Protein AF-A0A963M157-F1 (afdb_monomer)

Secondary structure (DSSP, 8-state):
---PPPTTSS-----PPP--SGGG-------GGGG--SHHHHHHHHTS-HHHHHHHHHHHHHHHHT---HHHHHHHHHHHTTT-HHHHHHHHHHTT-SSPPPPPPPS-SSPPPPS-S--GGGSGGGS-----TT-EEEEE--TTEEHHHHHHHHHHHHHTT-EEEEEESSSEEEEEETSSSSEEEE-EETTTS-GGG-SEEEPP-SHHHHHHHHT-HHHHHHHHHHHHTT-EEE-SSSS-HHHHHTT--SEETTTEE-TTEE-S--SSHHHHHHHHHHHHT---THHHHHHHT--GGGG--

Mean predicted aligned error: 7.18 Å

Solvent-accessible surface area (backbone atoms only — not comparable to full-atom values): 17056 Å² total; per-residue (Å²): 131,86,81,75,78,54,91,89,72,59,94,72,79,83,87,71,86,81,72,59,71,84,84,60,60,94,68,98,76,77,64,71,86,69,49,67,81,33,68,65,55,26,24,47,57,62,20,34,51,60,68,55,45,46,53,52,36,52,49,50,27,56,58,48,67,71,51,84,55,63,71,56,47,47,50,50,42,8,46,33,39,63,43,35,58,62,58,22,46,53,31,32,56,69,65,68,49,93,63,82,61,70,64,53,88,63,85,48,92,73,67,82,82,72,94,62,64,60,45,57,85,70,21,71,75,69,65,52,66,86,58,44,54,73,38,32,32,38,34,43,49,43,46,50,15,48,34,41,58,51,51,52,52,38,48,54,38,40,76,57,43,21,48,56,38,38,30,18,92,56,70,54,71,32,45,20,43,79,43,88,91,31,53,44,76,36,72,35,24,50,85,81,54,46,48,90,77,38,42,29,40,34,58,60,48,38,69,56,15,47,54,57,48,60,73,36,66,68,53,38,50,32,54,42,49,33,53,74,69,19,24,25,36,39,33,55,44,74,74,49,71,61,38,58,76,42,74,51,65,54,50,38,65,98,67,49,71,35,82,30,39,45,54,47,41,69,91,48,69,70,44,51,53,49,50,49,52,38,42,14,50,60,52,35,66,70,51,56,40,40,74,71,70,49,72,66,67,75,69,68,118

Nearest PDB structures (foldseek):
  1sy7-assembly1_A  TM=7.756E-01  e=4.563E-17  Neurospora crassa
  4mtc-assembly1_A  TM=8.548E-01  e=5.182E-06  Homo sapiens
  2r1v-assembly1_A  TM=8.549E-01  e=9.835E-06  Homo sapiens
  3cz9-assembly1_A-2  TM=8.063E-01  e=6.542E-06  Homo sapiens
  3b38-assembly1_A-2  TM=8.458E-01  e=1.761E-05  Homo sapiens

Radius of gyration: 27.52 Å; Cα contacts (8 Å, |Δi|>4): 451; chains: 1; bounding box: 56×76×73 Å

Structure (mmCIF, N/CA/C/O backbone):
data_AF-A0A963M157-F1
#
_entry.id   AF-A0A963M157-F1
#
loop_
_atom_site.group_PDB
_atom_site.id
_atom_site.type_symbol
_atom_site.label_atom_id
_atom_site.label_alt_id
_atom_site.label_comp_id
_atom_site.label_asym_id
_atom_site.label_entity_id
_atom_site.label_seq_id
_atom_site.pdbx_PDB_ins_code
_atom_site.Cartn_x
_atom_site.Cartn_y
_atom_site.Cartn_z
_atom_site.occupancy
_atom_site.B_iso_or_equiv
_atom_site.auth_seq_id
_atom_site.auth_comp_id
_atom_site.auth_asym_id
_atom_site.auth_atom_id
_atom_site.pdbx_PDB_model_num
ATOM 1 N N . CYS A 1 1 ? -11.727 54.569 -28.478 1.00 48.28 1 CYS A N 1
ATOM 2 C CA . CYS A 1 1 ? -10.772 53.770 -29.274 1.00 48.28 1 CYS A CA 1
ATOM 3 C C . CYS A 1 1 ? -10.000 52.858 -28.332 1.00 48.28 1 CYS A C 1
ATOM 5 O O . CYS A 1 1 ? -9.467 53.394 -27.366 1.00 48.28 1 CYS A O 1
ATOM 7 N N . PRO A 1 2 ? -9.956 51.531 -28.530 1.00 54.97 2 PRO A N 1
ATOM 8 C CA . PRO A 1 2 ? -9.076 50.688 -27.728 1.00 54.97 2 PRO A CA 1
ATOM 9 C C . PRO A 1 2 ? -7.613 51.023 -28.058 1.00 54.97 2 PRO A C 1
ATOM 11 O O . PRO A 1 2 ? -7.260 51.214 -29.221 1.00 54.97 2 PRO A O 1
ATOM 14 N N . PHE A 1 3 ? -6.786 51.149 -27.023 1.00 59.00 3 PHE A N 1
ATOM 15 C CA . PHE A 1 3 ? -5.358 51.445 -27.127 1.00 59.00 3 PHE A CA 1
ATOM 16 C C . PHE A 1 3 ? -4.649 50.198 -27.683 1.00 59.00 3 PHE A C 1
ATOM 18 O O . PHE A 1 3 ? -4.585 49.173 -27.005 1.00 59.00 3 PHE A O 1
ATOM 25 N N . GLN A 1 4 ? -4.160 50.242 -28.926 1.00 62.62 4 GLN A N 1
ATOM 26 C CA . GLN A 1 4 ? -3.279 49.192 -29.444 1.00 62.62 4 GLN A CA 1
ATOM 27 C C . GLN A 1 4 ? -1.973 49.242 -28.647 1.00 62.62 4 GLN A C 1
ATOM 29 O O . GLN A 1 4 ? -1.288 50.266 -28.647 1.00 62.62 4 GLN A O 1
ATOM 34 N N . ALA A 1 5 ? -1.635 48.155 -27.951 1.00 63.66 5 ALA A N 1
ATOM 35 C CA . ALA A 1 5 ? -0.323 48.003 -27.335 1.00 63.66 5 ALA A CA 1
ATOM 36 C C . ALA A 1 5 ? 0.743 48.202 -28.427 1.00 63.66 5 ALA A C 1
ATOM 38 O O . ALA A 1 5 ? 0.727 47.511 -29.447 1.00 63.66 5 ALA A O 1
ATOM 39 N N . GLY A 1 6 ? 1.610 49.204 -28.257 1.00 59.72 6 GLY A N 1
ATOM 40 C CA . GLY A 1 6 ? 2.627 49.559 -29.246 1.00 59.72 6 GLY A CA 1
ATOM 41 C C . GLY A 1 6 ? 3.557 48.383 -29.555 1.00 59.72 6 GLY A C 1
ATOM 42 O O . GLY A 1 6 ? 3.738 47.490 -28.728 1.00 59.72 6 GLY A O 1
ATOM 43 N N . ALA A 1 7 ? 4.188 48.403 -30.732 1.00 59.84 7 ALA A N 1
ATOM 44 C CA . ALA A 1 7 ? 5.018 47.322 -31.283 1.00 59.84 7 ALA A CA 1
ATOM 45 C C . ALA A 1 7 ? 6.145 46.787 -30.360 1.00 59.84 7 ALA A C 1
ATOM 47 O O . ALA A 1 7 ? 6.698 45.729 -30.637 1.00 59.84 7 ALA A O 1
ATOM 48 N N . GLY A 1 8 ? 6.469 47.478 -29.259 1.00 60.25 8 GLY A N 1
ATOM 49 C CA . GLY A 1 8 ? 7.411 47.029 -28.226 1.00 60.25 8 GLY A CA 1
ATOM 50 C C . GLY A 1 8 ? 6.821 46.165 -27.098 1.00 60.25 8 GLY A C 1
ATOM 51 O O . GLY A 1 8 ? 7.581 45.724 -26.244 1.00 60.25 8 GLY A O 1
ATOM 52 N N . GLN A 1 9 ? 5.501 45.932 -27.059 1.00 65.62 9 GLN A N 1
ATOM 53 C CA . GLN A 1 9 ? 4.823 45.121 -26.026 1.00 65.62 9 GLN A CA 1
ATOM 54 C C . GLN A 1 9 ? 4.126 43.861 -26.573 1.00 65.62 9 GLN A C 1
ATOM 56 O O . GLN A 1 9 ? 3.397 43.185 -25.849 1.00 65.62 9 GLN A O 1
ATOM 61 N N . GLY A 1 10 ? 4.339 43.532 -27.849 1.00 77.19 10 GLY A N 1
ATOM 62 C CA . GLY A 1 10 ? 3.853 42.286 -28.445 1.00 77.19 10 GLY A CA 1
ATOM 63 C C . GLY A 1 10 ? 4.721 41.082 -28.070 1.00 77.19 10 GLY A C 1
ATOM 64 O O . GLY A 1 10 ? 5.903 41.226 -27.761 1.00 77.19 10 GLY A O 1
ATOM 65 N N . PHE A 1 11 ? 4.150 39.875 -28.132 1.00 83.56 11 PHE A N 1
ATOM 66 C CA . PHE A 1 11 ? 4.929 38.638 -28.038 1.00 83.56 11 PHE A CA 1
ATOM 67 C C . PHE A 1 11 ? 6.031 38.631 -29.107 1.00 83.56 11 PHE A C 1
ATOM 69 O O . PHE A 1 11 ? 5.745 38.751 -30.299 1.00 83.56 11 PHE A O 1
ATOM 76 N N . ALA A 1 12 ? 7.280 38.448 -28.683 1.00 81.31 12 ALA A N 1
ATOM 77 C CA . ALA A 1 12 ? 8.420 38.276 -29.571 1.00 81.31 12 ALA A CA 1
ATOM 78 C C . ALA A 1 12 ? 9.038 36.896 -29.340 1.00 81.31 12 ALA A C 1
ATOM 80 O O . ALA A 1 12 ? 9.324 36.505 -28.209 1.00 81.31 12 ALA A O 1
ATOM 81 N N . THR A 1 13 ? 9.257 36.152 -30.424 1.00 84.19 13 THR A N 1
ATOM 82 C CA . THR A 1 13 ? 9.990 34.885 -30.345 1.00 84.19 13 THR A CA 1
ATOM 83 C C . THR A 1 13 ? 11.463 35.175 -30.084 1.00 84.19 13 THR A C 1
ATOM 85 O O . THR A 1 13 ? 12.038 36.080 -30.690 1.00 84.19 13 THR A O 1
ATOM 88 N N . VAL A 1 14 ? 12.092 34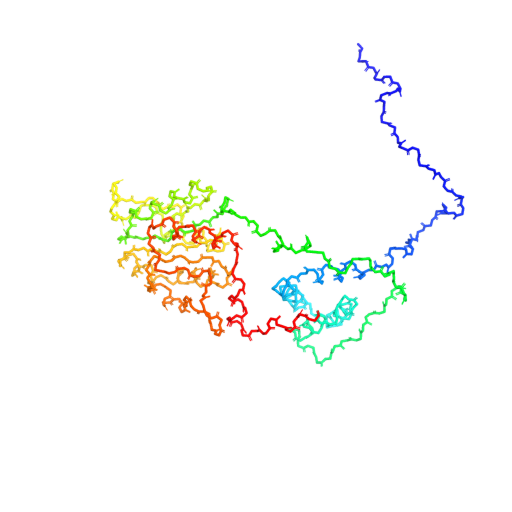.387 -29.212 1.00 85.56 14 VAL A N 1
ATOM 89 C CA . VAL A 1 14 ? 13.543 34.451 -29.014 1.00 85.56 14 VAL A CA 1
ATOM 90 C C . VAL A 1 14 ? 14.232 34.132 -30.341 1.00 85.56 14 VAL A C 1
ATOM 92 O O . VAL A 1 14 ? 14.028 33.060 -30.911 1.00 85.56 14 VAL A O 1
ATOM 95 N N . ALA A 1 15 ? 15.053 35.061 -30.835 1.00 82.06 15 ALA A N 1
ATOM 96 C CA . ALA A 1 15 ? 15.814 34.872 -32.062 1.00 82.06 15 ALA A CA 1
ATOM 97 C C . ALA A 1 15 ? 16.861 33.759 -31.868 1.00 82.06 15 ALA A C 1
ATOM 99 O O . ALA A 1 15 ? 17.950 33.983 -31.339 1.00 82.06 15 ALA A O 1
ATOM 100 N N . ALA A 1 16 ? 16.525 32.537 -32.281 1.00 78.88 16 ALA A N 1
ATOM 101 C CA . ALA A 1 16 ? 17.456 31.418 -32.291 1.00 78.88 16 ALA A CA 1
ATOM 102 C C . ALA A 1 16 ? 18.440 31.560 -33.462 1.00 78.88 16 ALA A C 1
ATOM 104 O O . ALA A 1 16 ? 18.044 31.861 -34.589 1.00 78.88 16 ALA A O 1
ATOM 105 N N . ARG A 1 17 ? 19.734 31.315 -33.214 1.00 73.50 17 ARG A N 1
ATOM 106 C CA . ARG A 1 17 ? 20.738 31.268 -34.288 1.00 73.50 17 ARG A CA 1
ATOM 107 C C . ARG A 1 17 ? 20.390 30.142 -35.262 1.00 73.50 17 ARG A C 1
ATOM 109 O O . ARG A 1 17 ? 20.415 28.969 -34.892 1.00 73.50 17 ARG A O 1
ATOM 116 N N . LEU A 1 18 ? 20.106 30.505 -36.509 1.00 64.19 18 LEU A N 1
ATOM 117 C CA . LEU A 1 18 ? 19.939 29.556 -37.602 1.00 64.19 18 LEU A CA 1
ATOM 118 C C . LEU A 1 18 ? 21.314 28.980 -37.963 1.00 64.19 18 LEU A C 1
ATOM 120 O O . LEU A 1 18 ? 22.213 29.717 -38.362 1.00 64.19 18 LEU A O 1
ATOM 124 N N . LYS A 1 19 ? 21.487 27.666 -37.787 1.00 63.88 19 LYS A N 1
ATOM 125 C CA . LYS A 1 19 ? 22.681 26.936 -38.246 1.00 63.88 19 LYS A CA 1
ATOM 126 C C . LYS A 1 19 ? 22.705 26.772 -39.783 1.00 63.88 19 LYS A C 1
ATOM 128 O O . LYS A 1 19 ? 21.790 27.241 -40.453 1.00 63.88 19 LYS A O 1
ATOM 133 N N . SER A 1 20 ? 23.747 26.174 -40.365 1.00 65.19 20 SER A N 1
ATOM 134 C CA . SER A 1 20 ? 23.909 26.075 -41.830 1.00 65.19 20 SER A CA 1
ATOM 135 C C . SER A 1 20 ? 22.737 25.347 -42.521 1.00 65.19 20 SER A C 1
ATOM 137 O O . SER A 1 20 ? 22.029 24.553 -41.904 1.00 65.19 20 SER A O 1
ATOM 139 N N . ARG A 1 21 ? 22.514 25.606 -43.822 1.00 55.97 21 ARG A N 1
ATOM 140 C CA . ARG A 1 21 ? 21.414 24.991 -44.603 1.00 55.97 21 ARG A CA 1
ATOM 141 C C . ARG A 1 21 ? 21.484 23.459 -44.656 1.00 55.97 21 ARG A C 1
ATOM 143 O O . ARG A 1 21 ? 20.438 22.819 -44.696 1.00 55.97 21 ARG A O 1
ATOM 150 N N . GLU A 1 22 ? 22.684 22.884 -44.630 1.00 58.50 22 GLU A N 1
ATOM 151 C CA . GLU A 1 22 ? 22.905 21.429 -44.593 1.00 58.50 22 GLU A CA 1
ATOM 152 C C . GLU A 1 22 ? 22.437 20.814 -43.264 1.00 58.50 22 GLU A C 1
ATOM 154 O O . GLU A 1 22 ? 21.825 19.749 -43.263 1.00 58.50 22 GLU A O 1
ATOM 159 N N . GLU A 1 23 ? 22.597 21.530 -42.145 1.00 60.28 23 GLU A N 1
ATOM 160 C CA . GLU A 1 23 ? 22.061 21.142 -40.830 1.00 60.28 23 GLU A CA 1
ATOM 161 C C . GLU A 1 23 ? 20.536 21.362 -40.699 1.00 60.28 23 GLU A C 1
ATOM 163 O O . GLU A 1 23 ? 19.939 20.995 -39.687 1.00 60.28 23 GLU A O 1
ATOM 168 N N . GLN A 1 24 ? 19.893 21.958 -41.711 1.00 63.47 24 GLN A N 1
ATOM 169 C CA . GLN A 1 24 ? 18.470 22.329 -41.726 1.00 63.47 24 GLN A CA 1
ATOM 170 C C . GLN A 1 24 ? 17.686 21.704 -42.890 1.00 63.47 24 GLN A C 1
ATOM 172 O O . GLN A 1 24 ? 16.597 22.178 -43.233 1.00 63.47 24 GLN A O 1
ATOM 177 N N . ALA A 1 25 ? 18.214 20.654 -43.526 1.00 75.12 25 ALA A N 1
ATOM 178 C CA . ALA A 1 25 ? 17.496 19.957 -44.587 1.00 75.12 25 ALA A CA 1
ATOM 179 C C . ALA A 1 25 ? 16.106 19.504 -44.094 1.00 75.12 25 ALA A C 1
ATOM 181 O O . ALA A 1 25 ? 15.964 18.946 -43.004 1.00 75.12 25 ALA A O 1
ATOM 182 N N . LYS A 1 26 ? 15.059 19.737 -44.899 1.00 82.94 26 LYS A N 1
ATOM 183 C CA . LYS A 1 26 ? 13.695 19.271 -44.601 1.00 82.94 26 LYS A CA 1
ATOM 184 C C . LYS A 1 26 ? 13.644 17.750 -44.732 1.00 82.94 26 LYS A C 1
ATOM 186 O O . LYS A 1 26 ? 13.360 17.222 -45.803 1.00 82.94 26 LYS A O 1
ATOM 191 N N . VAL A 1 27 ? 13.927 17.056 -43.637 1.00 84.88 27 VAL A N 1
ATOM 192 C CA . VAL A 1 27 ? 13.963 15.593 -43.569 1.00 84.88 27 VAL A CA 1
ATOM 193 C C . VAL A 1 27 ? 12.876 15.058 -42.644 1.00 84.88 27 VAL A C 1
ATOM 195 O O . VAL A 1 27 ? 12.514 15.683 -41.649 1.00 84.88 27 VAL A O 1
ATOM 198 N N . ARG A 1 28 ? 12.377 13.857 -42.948 1.00 86.69 28 ARG A N 1
ATOM 199 C CA . ARG A 1 28 ? 11.619 13.034 -41.995 1.00 86.69 28 ARG A CA 1
ATOM 200 C C . ARG A 1 28 ? 12.591 12.053 -41.344 1.00 86.69 28 ARG A C 1
ATOM 202 O O . ARG A 1 28 ? 12.662 10.896 -41.740 1.00 86.69 28 ARG A O 1
ATOM 209 N N . GLY A 1 29 ? 13.385 12.547 -40.399 1.00 84.56 29 GLY A N 1
ATOM 210 C CA . GLY A 1 29 ? 14.408 11.771 -39.699 1.00 84.56 29 GLY A CA 1
ATOM 211 C C . GLY A 1 29 ? 14.367 12.008 -38.194 1.00 84.56 29 GLY A C 1
ATOM 212 O O . GLY A 1 29 ? 13.854 13.027 -37.733 1.00 84.56 29 GLY A O 1
ATOM 213 N N . LYS A 1 30 ? 14.906 11.059 -37.426 1.00 84.94 30 LYS A N 1
ATOM 214 C CA . LYS A 1 30 ? 15.116 11.208 -35.982 1.00 84.94 30 LYS A CA 1
ATOM 215 C C . LYS A 1 30 ? 16.601 11.480 -35.734 1.00 84.94 30 LYS A C 1
ATOM 217 O O . LYS A 1 30 ? 17.419 10.735 -36.272 1.00 84.94 30 LYS A O 1
ATOM 222 N N . PRO A 1 31 ? 16.968 12.508 -34.951 1.00 87.31 31 PRO A N 1
ATOM 223 C CA . PRO A 1 31 ? 18.366 12.728 -34.604 1.00 87.31 31 PRO A CA 1
ATOM 224 C C . PRO A 1 31 ? 18.927 11.528 -33.835 1.00 87.31 31 PRO A C 1
ATOM 226 O O . PRO A 1 31 ? 18.246 10.978 -32.973 1.00 87.31 31 PRO A O 1
ATOM 229 N N . GLU A 1 32 ? 20.181 11.161 -34.094 1.00 87.50 32 GLU A N 1
ATOM 230 C CA . GLU A 1 32 ? 20.834 9.990 -33.485 1.00 87.50 32 GLU A CA 1
ATOM 231 C C . GLU A 1 32 ? 20.811 10.018 -31.950 1.00 87.50 32 GLU A C 1
ATOM 233 O O . GLU A 1 32 ? 20.627 8.990 -31.310 1.00 87.50 32 GLU A O 1
ATOM 238 N N . LYS A 1 33 ? 20.889 11.207 -31.338 1.00 87.06 33 LYS A N 1
ATOM 239 C CA . LYS A 1 33 ? 20.798 11.367 -29.875 1.00 87.06 33 LYS A CA 1
ATOM 240 C C . LYS A 1 33 ? 19.487 10.845 -29.271 1.00 87.06 33 LYS A C 1
ATOM 242 O O . LYS A 1 33 ? 19.445 10.578 -28.079 1.00 87.06 33 LYS A O 1
ATOM 247 N N . PHE A 1 34 ? 18.430 10.695 -30.070 1.00 90.62 34 PHE A N 1
ATOM 248 C CA . PHE A 1 34 ? 17.150 10.122 -29.640 1.00 90.62 34 PHE A CA 1
ATOM 249 C C . PHE A 1 34 ? 17.118 8.590 -29.741 1.00 90.62 34 PHE A C 1
ATOM 251 O O . PHE A 1 34 ? 16.112 7.994 -29.371 1.00 90.62 34 PHE A O 1
ATOM 258 N N . ALA A 1 35 ? 18.171 7.950 -30.260 1.00 93.44 35 ALA A N 1
ATOM 259 C CA . ALA A 1 35 ? 18.267 6.497 -30.405 1.00 93.44 35 ALA A CA 1
ATOM 260 C C . ALA A 1 35 ? 18.707 5.775 -29.116 1.00 93.44 35 ALA A C 1
ATOM 262 O O . ALA A 1 35 ? 18.782 4.545 -29.093 1.00 93.44 35 ALA A O 1
ATOM 263 N N . ASP A 1 36 ? 18.991 6.516 -28.039 1.00 93.69 36 ASP A N 1
ATOM 264 C CA . ASP A 1 36 ? 19.106 5.938 -26.703 1.00 93.69 36 ASP A CA 1
ATOM 265 C C . ASP A 1 36 ? 17.708 5.737 -26.109 1.00 93.69 36 ASP A C 1
ATOM 267 O O . ASP A 1 36 ? 16.968 6.689 -25.858 1.00 93.69 36 ASP A O 1
ATOM 271 N N . HIS A 1 37 ? 17.343 4.473 -25.916 1.00 94.81 37 HIS A N 1
ATOM 272 C CA . HIS A 1 37 ? 16.023 4.063 -25.443 1.00 94.81 37 HIS A CA 1
ATOM 273 C C . HIS A 1 37 ? 16.057 3.398 -24.064 1.00 94.81 37 HIS A C 1
ATOM 275 O O . HIS A 1 37 ? 14.999 3.104 -23.513 1.00 94.81 37 HIS A O 1
ATOM 281 N N . TYR A 1 38 ? 17.246 3.141 -23.508 1.00 95.88 38 TYR A N 1
ATOM 282 C CA . TYR A 1 38 ? 17.392 2.256 -22.350 1.00 95.88 38 TYR A CA 1
ATOM 283 C C . TYR A 1 38 ? 18.081 2.918 -21.164 1.00 95.88 38 TYR A C 1
ATOM 285 O O . TYR A 1 38 ? 17.745 2.585 -20.033 1.00 95.88 38 TYR A O 1
ATOM 293 N N . THR A 1 39 ? 18.965 3.899 -21.374 1.00 95.19 39 THR A N 1
ATOM 294 C CA . THR A 1 39 ? 19.748 4.487 -20.274 1.00 95.19 39 THR A CA 1
ATOM 295 C C . THR A 1 39 ? 18.869 5.088 -19.172 1.00 95.19 39 THR A C 1
ATOM 297 O O . THR A 1 39 ? 19.123 4.871 -17.989 1.00 95.19 39 THR A O 1
ATOM 300 N N . GLN A 1 40 ? 17.794 5.797 -19.533 1.00 95.94 40 GLN A N 1
ATOM 301 C CA . GLN A 1 40 ? 16.863 6.356 -18.543 1.00 95.94 40 GLN A CA 1
ATOM 302 C C . GLN A 1 40 ? 15.988 5.289 -17.877 1.00 95.94 40 GLN A C 1
ATOM 304 O O . GLN A 1 40 ? 15.686 5.410 -16.693 1.00 95.94 40 GLN A O 1
ATOM 309 N N . ALA A 1 41 ? 15.611 4.235 -18.607 1.00 97.38 41 ALA A N 1
ATOM 310 C CA . ALA A 1 41 ? 14.862 3.117 -18.040 1.00 97.38 41 ALA A CA 1
ATOM 311 C C . ALA A 1 41 ? 15.710 2.358 -17.006 1.00 97.38 41 ALA A C 1
ATOM 313 O O . ALA A 1 41 ? 15.216 2.044 -15.925 1.00 97.38 41 ALA A O 1
ATOM 314 N N . THR A 1 42 ? 16.997 2.138 -17.302 1.00 97.06 42 THR A N 1
ATOM 315 C CA . THR A 1 42 ? 17.956 1.562 -16.353 1.00 97.06 42 THR A CA 1
ATOM 316 C C . THR A 1 42 ? 18.111 2.469 -15.142 1.00 97.06 42 THR A C 1
ATOM 318 O O . THR A 1 42 ? 17.933 2.001 -14.027 1.00 97.06 42 THR A O 1
ATOM 321 N N . LEU A 1 43 ? 18.351 3.774 -15.333 1.00 97.62 43 LEU A N 1
ATOM 322 C CA . LEU A 1 43 ? 18.439 4.727 -14.221 1.00 97.62 43 LEU A CA 1
ATOM 323 C C . LEU A 1 43 ? 17.189 4.678 -13.330 1.00 97.62 43 LEU A C 1
ATOM 325 O O . LEU A 1 43 ? 17.314 4.657 -12.106 1.00 97.62 43 LEU A O 1
ATOM 329 N N . PHE A 1 44 ? 15.993 4.654 -13.923 1.00 98.00 44 PHE A N 1
ATOM 330 C CA . PHE A 1 44 ? 14.743 4.581 -13.176 1.00 98.00 44 PHE A CA 1
ATOM 331 C C . PHE A 1 44 ? 14.661 3.297 -12.348 1.00 98.00 44 PHE A C 1
ATOM 333 O O . PHE A 1 44 ? 14.520 3.396 -11.132 1.00 98.00 44 PHE A O 1
ATOM 340 N N . PHE A 1 45 ? 14.808 2.124 -12.975 1.00 97.56 45 PHE A N 1
ATOM 341 C CA . PHE A 1 45 ? 14.731 0.830 -12.289 1.00 97.56 45 PHE A CA 1
ATOM 342 C C . PHE A 1 45 ? 15.800 0.694 -11.197 1.00 97.56 45 PHE A C 1
ATOM 344 O O . PHE A 1 45 ? 15.501 0.307 -10.068 1.00 97.56 45 PHE A O 1
ATOM 351 N N . GLU A 1 46 ? 17.034 1.111 -11.489 1.00 95.75 46 GLU A N 1
ATOM 352 C CA . GLU A 1 46 ? 18.141 1.033 -10.540 1.00 95.75 46 GLU A CA 1
ATOM 353 C C . GLU A 1 46 ? 17.970 1.954 -9.327 1.00 95.75 46 GLU A C 1
ATOM 355 O O . GLU A 1 46 ? 18.543 1.701 -8.264 1.00 95.75 46 GLU A O 1
ATOM 360 N N . SER A 1 47 ? 17.147 2.992 -9.458 1.00 97.12 47 SER A N 1
ATOM 361 C CA . SER A 1 47 ? 16.830 3.930 -8.380 1.00 97.12 47 SER A CA 1
ATOM 362 C C . SER A 1 47 ? 15.710 3.460 -7.452 1.00 97.12 47 SER A C 1
ATOM 364 O O . SER A 1 47 ? 15.509 4.076 -6.407 1.00 97.12 47 SER A O 1
ATOM 366 N N . GLN A 1 48 ? 14.985 2.403 -7.819 1.00 96.25 48 GLN A N 1
ATOM 367 C CA . GLN A 1 48 ? 13.876 1.876 -7.029 1.00 96.25 48 GLN A CA 1
ATOM 368 C C . GLN A 1 48 ? 14.376 1.032 -5.853 1.00 96.25 48 GLN A C 1
ATOM 370 O O . GLN A 1 48 ? 15.389 0.330 -5.959 1.00 96.25 48 GLN A O 1
ATOM 375 N N . THR A 1 49 ? 13.642 1.068 -4.742 1.00 92.88 49 THR A N 1
ATOM 376 C CA . THR A 1 49 ? 13.843 0.148 -3.612 1.00 92.88 49 THR A CA 1
ATOM 377 C C . THR A 1 49 ? 13.486 -1.288 -3.990 1.00 92.88 49 THR A C 1
ATOM 379 O O . THR A 1 49 ? 12.825 -1.525 -4.997 1.00 92.88 49 THR A O 1
ATOM 382 N N . ALA A 1 50 ? 13.892 -2.266 -3.177 1.00 91.00 50 ALA A N 1
ATOM 383 C CA . ALA A 1 50 ? 13.597 -3.678 -3.439 1.00 91.00 50 ALA A CA 1
ATOM 384 C C . ALA A 1 50 ? 12.088 -3.948 -3.621 1.00 91.00 50 ALA A C 1
ATOM 386 O O . ALA A 1 50 ? 11.700 -4.657 -4.545 1.00 91.00 50 ALA A O 1
ATOM 387 N N . VAL A 1 51 ? 11.247 -3.317 -2.795 1.00 90.44 51 VAL A N 1
ATOM 388 C CA . VAL A 1 51 ? 9.779 -3.417 -2.876 1.00 90.44 51 VAL A CA 1
ATOM 389 C C . VAL A 1 51 ?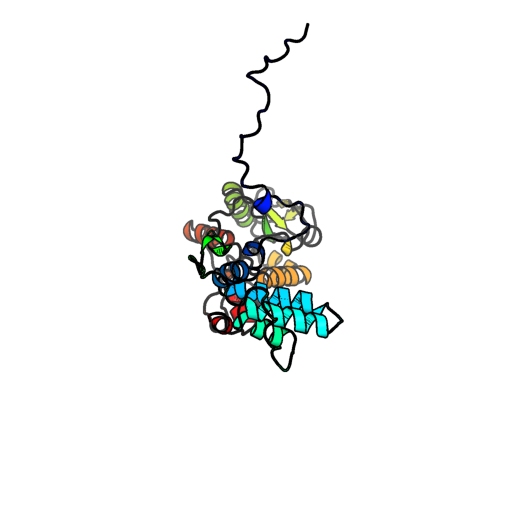 9.253 -2.809 -4.177 1.00 90.44 51 VAL A C 1
ATOM 391 O O . VAL A 1 51 ? 8.499 -3.449 -4.897 1.00 90.44 51 VAL A O 1
ATOM 394 N N . GLU A 1 52 ? 9.703 -1.606 -4.540 1.00 93.81 52 GLU A N 1
ATOM 395 C CA . GLU A 1 52 ? 9.268 -0.948 -5.781 1.00 93.81 52 GLU A CA 1
ATOM 396 C C . GLU A 1 52 ? 9.730 -1.717 -7.030 1.00 93.81 52 GLU A C 1
ATOM 398 O O . GLU A 1 52 ? 8.966 -1.872 -7.982 1.00 93.81 52 GLU A O 1
ATOM 403 N N . ARG A 1 53 ? 10.960 -2.256 -7.030 1.00 95.19 53 ARG A N 1
ATOM 404 C CA . ARG A 1 53 ? 11.449 -3.149 -8.097 1.00 95.19 53 ARG A CA 1
ATOM 405 C C . ARG A 1 53 ? 10.561 -4.379 -8.217 1.00 95.19 53 ARG A C 1
ATOM 407 O O . ARG A 1 53 ? 10.249 -4.793 -9.332 1.00 95.19 53 ARG A O 1
ATOM 414 N N . ARG A 1 54 ? 10.146 -4.948 -7.083 1.00 91.94 54 ARG A N 1
ATOM 415 C CA . ARG A 1 54 ? 9.260 -6.104 -7.064 1.00 91.94 54 ARG A CA 1
ATOM 416 C C . ARG A 1 54 ? 7.887 -5.772 -7.647 1.00 91.94 54 ARG A C 1
ATOM 418 O O . ARG A 1 54 ? 7.448 -6.473 -8.551 1.00 91.94 54 ARG A O 1
ATOM 425 N N . HIS A 1 55 ? 7.276 -4.660 -7.244 1.00 94.44 55 HIS A N 1
ATOM 426 C CA . HIS A 1 55 ? 6.004 -4.207 -7.820 1.00 94.44 55 HIS A CA 1
ATOM 427 C C . HIS A 1 55 ? 6.098 -3.953 -9.328 1.00 94.44 55 HIS A C 1
ATOM 429 O O . HIS A 1 55 ? 5.157 -4.254 -10.057 1.00 94.44 55 HIS A O 1
ATOM 435 N N . ILE A 1 56 ? 7.236 -3.454 -9.825 1.00 97.69 56 ILE A N 1
ATOM 436 C CA . ILE A 1 56 ? 7.483 -3.323 -11.270 1.00 97.69 56 ILE A CA 1
ATOM 437 C C . ILE A 1 56 ? 7.497 -4.697 -11.953 1.00 97.69 56 ILE A C 1
ATOM 439 O O . ILE A 1 56 ? 6.874 -4.854 -13.003 1.00 97.69 56 ILE A O 1
ATOM 443 N N . VAL A 1 57 ? 8.179 -5.691 -11.373 1.00 97.00 57 VAL A N 1
ATOM 444 C CA . VAL A 1 57 ? 8.180 -7.074 -11.885 1.00 97.00 57 VAL A CA 1
ATOM 445 C C . VAL A 1 57 ? 6.760 -7.638 -11.905 1.00 97.00 57 VAL A C 1
ATOM 447 O O . VAL A 1 57 ? 6.316 -8.104 -12.953 1.00 97.00 57 VAL A O 1
ATOM 450 N N . ASP A 1 58 ? 6.030 -7.546 -10.792 1.00 95.62 58 ASP A N 1
ATOM 451 C CA . ASP A 1 58 ? 4.662 -8.062 -10.681 1.00 95.62 58 ASP A CA 1
ATOM 452 C C . ASP A 1 58 ? 3.727 -7.388 -11.690 1.00 95.62 58 ASP A C 1
ATOM 454 O O . ASP A 1 58 ? 2.916 -8.062 -12.324 1.00 95.62 58 ASP A O 1
ATOM 458 N N . ALA A 1 59 ? 3.884 -6.080 -11.916 1.00 98.06 59 ALA A N 1
ATOM 459 C CA . ALA A 1 59 ? 3.136 -5.354 -12.934 1.00 98.06 59 ALA A CA 1
ATOM 460 C C . ALA A 1 59 ? 3.445 -5.868 -14.349 1.00 98.06 59 ALA A C 1
ATOM 462 O O . ALA A 1 59 ? 2.520 -6.117 -15.123 1.00 98.06 59 ALA A O 1
ATOM 463 N N . PHE A 1 60 ? 4.720 -6.087 -14.695 1.00 98.56 60 PHE A N 1
ATOM 464 C CA . PHE A 1 60 ? 5.077 -6.689 -15.984 1.00 98.56 60 PHE A CA 1
ATOM 465 C C . PHE A 1 60 ? 4.501 -8.100 -16.133 1.00 98.56 60 PHE A C 1
ATOM 467 O O . PHE A 1 60 ? 3.943 -8.408 -17.185 1.00 98.56 60 PHE A O 1
ATOM 474 N N . CYS A 1 61 ? 4.590 -8.939 -15.100 1.00 97.88 61 CYS A N 1
ATOM 475 C CA . CYS A 1 61 ? 4.018 -10.285 -15.099 1.00 97.88 61 CYS A CA 1
ATOM 476 C C . CYS A 1 61 ? 2.495 -10.255 -15.265 1.00 97.88 61 CYS A C 1
ATOM 478 O O . CYS A 1 61 ? 1.951 -10.992 -16.085 1.00 97.88 61 CYS A O 1
ATOM 480 N N . PHE A 1 62 ? 1.807 -9.373 -14.540 1.00 98.12 62 PHE A N 1
ATOM 481 C CA . PHE A 1 62 ? 0.359 -9.213 -14.615 1.00 98.12 62 PHE A CA 1
ATOM 482 C C . PHE A 1 62 ? -0.092 -8.731 -15.997 1.00 98.12 62 PHE A C 1
ATOM 484 O O . PHE A 1 62 ? -1.001 -9.316 -16.586 1.00 98.12 62 PHE A O 1
ATOM 491 N N . GLU A 1 63 ? 0.548 -7.697 -16.550 1.00 98.69 63 GLU A N 1
ATOM 492 C CA . GLU A 1 63 ? 0.168 -7.154 -17.857 1.00 98.69 63 GLU A CA 1
ATOM 493 C C . GLU A 1 63 ? 0.529 -8.103 -19.005 1.00 98.69 63 GLU A C 1
ATOM 495 O O . GLU A 1 63 ? -0.305 -8.376 -19.870 1.00 98.69 63 GLU A O 1
ATOM 500 N N . LEU A 1 64 ? 1.734 -8.684 -19.002 1.00 98.19 64 LEU A N 1
ATOM 501 C CA . LEU A 1 64 ? 2.133 -9.663 -20.016 1.00 98.19 64 LEU A CA 1
ATOM 502 C C . LEU A 1 64 ? 1.387 -10.992 -19.867 1.00 98.19 64 LEU A C 1
ATOM 504 O O . LEU A 1 64 ? 1.172 -11.674 -20.867 1.00 98.19 64 LEU A O 1
ATOM 508 N N . GLY A 1 65 ? 0.931 -11.345 -18.665 1.00 97.50 65 GLY A N 1
ATOM 509 C CA . GLY A 1 65 ? 0.081 -12.509 -18.417 1.00 97.50 65 GLY A CA 1
ATOM 510 C C . GLY A 1 65 ? -1.258 -12.444 -19.159 1.00 97.50 65 GLY A C 1
ATOM 511 O O . GLY A 1 65 ? -1.794 -13.482 -19.543 1.00 97.50 65 GLY A O 1
ATOM 512 N N . LYS A 1 66 ? -1.757 -11.236 -19.452 1.00 97.94 66 LYS A N 1
ATOM 513 C CA . LYS A 1 66 ? -2.971 -11.013 -20.260 1.00 97.94 66 LYS A CA 1
ATOM 514 C C . LYS A 1 66 ? -2.714 -11.082 -21.768 1.00 97.94 66 LYS A C 1
ATOM 516 O O . LYS A 1 66 ? -3.660 -11.153 -22.552 1.00 97.94 66 LYS A O 1
ATOM 521 N N . VAL A 1 67 ? -1.454 -11.035 -22.204 1.00 98.44 67 VAL A N 1
ATOM 522 C CA . VAL A 1 67 ? -1.096 -11.056 -23.627 1.00 98.44 67 VAL A CA 1
ATOM 523 C C . VAL A 1 67 ? -1.134 -12.491 -24.143 1.00 98.44 67 VAL A C 1
ATOM 525 O O . VAL A 1 67 ? -0.327 -13.337 -23.760 1.00 98.44 67 VAL A O 1
ATOM 528 N N . THR A 1 68 ? -2.050 -12.756 -25.072 1.00 97.38 68 THR A N 1
ATOM 529 C CA . THR A 1 68 ? -2.292 -14.105 -25.606 1.00 97.38 68 THR A CA 1
ATOM 530 C C . THR A 1 68 ? -1.236 -14.571 -26.607 1.00 97.38 68 THR A C 1
ATOM 532 O O . THR A 1 68 ? -1.060 -15.773 -26.784 1.00 97.38 68 THR A O 1
ATOM 535 N N . VAL A 1 69 ? -0.512 -13.651 -27.255 1.00 98.19 69 VAL A N 1
ATOM 536 C CA . VAL A 1 69 ? 0.499 -13.969 -28.276 1.00 98.19 69 VAL A CA 1
ATOM 537 C C . VAL A 1 69 ? 1.879 -14.153 -27.621 1.00 98.19 69 VAL A C 1
ATOM 539 O O . VAL A 1 69 ? 2.482 -13.159 -27.204 1.00 98.19 69 VAL A O 1
ATOM 542 N N . PRO A 1 70 ? 2.449 -15.378 -27.573 1.00 96.69 70 PRO A N 1
ATOM 543 C CA . PRO A 1 70 ? 3.696 -15.643 -26.846 1.00 96.69 70 PRO A CA 1
ATOM 544 C C . PRO A 1 70 ? 4.887 -14.818 -27.337 1.00 96.69 70 PRO A C 1
ATOM 546 O O . PRO A 1 70 ? 5.610 -14.244 -26.526 1.00 96.69 70 PRO A O 1
ATOM 549 N N . ALA A 1 71 ? 5.016 -14.655 -28.656 1.00 97.62 71 ALA A N 1
ATOM 550 C CA . ALA A 1 71 ? 6.095 -13.885 -29.268 1.00 97.62 71 ALA A CA 1
ATOM 551 C C . ALA A 1 71 ? 6.121 -12.409 -28.824 1.00 97.62 71 ALA A C 1
ATOM 553 O O . ALA A 1 71 ? 7.177 -11.782 -28.838 1.00 97.62 71 ALA A O 1
ATOM 554 N N . ILE A 1 72 ? 4.980 -11.831 -28.425 1.00 98.19 72 ILE A N 1
ATOM 555 C CA . ILE A 1 72 ? 4.941 -10.461 -27.889 1.00 98.19 72 ILE A CA 1
ATOM 556 C C . ILE A 1 72 ? 5.576 -10.429 -26.496 1.00 98.19 72 ILE A C 1
ATOM 558 O O . ILE A 1 72 ? 6.403 -9.559 -26.224 1.00 98.19 72 ILE A O 1
ATOM 562 N N . ARG A 1 73 ? 5.248 -11.404 -25.641 1.00 98.25 73 ARG A N 1
ATOM 563 C CA . ARG A 1 73 ? 5.823 -11.524 -24.293 1.00 98.25 73 ARG A CA 1
ATOM 564 C C . ARG A 1 73 ? 7.332 -11.734 -24.364 1.00 98.25 73 ARG A C 1
ATOM 566 O O . ARG A 1 73 ? 8.076 -11.012 -23.711 1.00 98.25 73 ARG A O 1
ATOM 573 N N . GLU A 1 74 ? 7.784 -12.644 -25.226 1.00 98.06 74 GLU A N 1
ATOM 574 C CA . GLU A 1 74 ? 9.211 -12.904 -25.457 1.00 98.06 74 GLU A CA 1
ATOM 575 C C . GLU A 1 74 ? 9.955 -11.651 -25.932 1.00 98.06 74 GLU A C 1
ATOM 577 O O . GLU A 1 74 ? 11.029 -11.337 -25.423 1.00 98.06 74 GLU A O 1
ATOM 582 N N . ARG A 1 75 ? 9.377 -10.887 -26.869 1.00 98.38 75 ARG A N 1
ATOM 583 C CA . ARG A 1 75 ? 9.972 -9.628 -27.347 1.00 98.38 75 ARG A CA 1
ATOM 584 C C . ARG A 1 75 ? 10.024 -8.560 -26.260 1.00 98.38 75 ARG A C 1
ATOM 586 O O . ARG A 1 75 ? 11.006 -7.822 -26.200 1.00 98.38 75 ARG A O 1
ATOM 593 N N . MET A 1 76 ? 9.014 -8.477 -25.396 1.00 98.38 76 MET A N 1
ATOM 594 C CA . MET A 1 76 ? 9.040 -7.532 -24.282 1.00 98.38 76 MET A CA 1
ATOM 595 C C . MET A 1 76 ? 10.137 -7.904 -23.281 1.00 98.38 76 MET A C 1
ATOM 597 O O . MET A 1 76 ? 10.976 -7.065 -22.966 1.00 98.38 76 MET A O 1
ATOM 601 N N . VAL A 1 77 ? 10.216 -9.172 -22.866 1.00 98.44 77 VAL A N 1
ATOM 602 C CA . VAL A 1 77 ? 11.286 -9.658 -21.975 1.00 98.44 77 VAL A CA 1
ATOM 603 C C . VAL A 1 77 ? 12.670 -9.467 -22.612 1.00 98.44 77 VAL A C 1
ATOM 605 O O . VAL A 1 77 ? 13.587 -8.971 -21.962 1.00 98.44 77 VAL A O 1
ATOM 608 N N . SER A 1 78 ? 12.812 -9.744 -23.910 1.00 98.50 78 SER A N 1
ATOM 609 C CA . SER A 1 78 ? 14.031 -9.473 -24.688 1.00 98.50 78 SER A CA 1
ATOM 610 C C . SER A 1 78 ? 14.442 -7.995 -24.645 1.00 98.50 78 SER A C 1
ATOM 612 O O . SER A 1 78 ? 15.628 -7.680 -24.526 1.00 98.50 78 SER A O 1
ATOM 614 N N . SER A 1 79 ? 13.479 -7.069 -24.691 1.00 98.25 79 SER A N 1
ATOM 615 C CA . SER A 1 79 ? 13.742 -5.636 -24.533 1.00 98.25 79 SER A CA 1
ATOM 616 C C . SER A 1 79 ? 14.110 -5.261 -23.092 1.00 98.25 79 SER A C 1
ATOM 618 O O . SER A 1 79 ? 14.967 -4.401 -22.900 1.00 98.25 79 SER A O 1
ATOM 620 N N . LEU A 1 80 ? 13.513 -5.897 -22.076 1.00 98.38 80 LEU A N 1
ATOM 621 C CA . LEU A 1 80 ? 13.838 -5.646 -20.664 1.00 98.38 80 LEU A CA 1
ATOM 622 C C . LEU A 1 80 ? 15.286 -6.005 -20.320 1.00 98.38 80 LEU A C 1
ATOM 624 O O . LEU A 1 80 ? 15.887 -5.336 -19.485 1.00 98.38 80 LEU A O 1
ATOM 628 N N . ARG A 1 81 ? 15.895 -6.963 -21.027 1.00 97.69 81 ARG A N 1
ATOM 629 C CA . ARG A 1 81 ? 17.331 -7.264 -20.884 1.00 97.69 81 ARG A CA 1
ATOM 630 C C . ARG A 1 81 ? 18.242 -6.086 -21.202 1.00 97.69 81 ARG A C 1
ATOM 632 O O . ARG A 1 81 ? 19.359 -6.007 -20.705 1.00 97.69 81 ARG A O 1
ATOM 639 N N . ASN A 1 82 ? 17.781 -5.146 -22.029 1.00 96.88 82 ASN A N 1
ATOM 640 C CA . ASN A 1 82 ? 18.532 -3.920 -22.276 1.00 96.88 82 ASN A CA 1
ATOM 641 C C . ASN A 1 82 ? 18.439 -2.914 -21.123 1.00 96.88 82 ASN A C 1
ATOM 643 O O . ASN A 1 82 ? 19.263 -2.003 -21.076 1.00 96.88 82 ASN A O 1
ATOM 647 N N . VAL A 1 83 ? 17.468 -3.087 -20.223 1.00 97.19 83 VAL A N 1
ATOM 648 C CA . VAL A 1 83 ? 17.271 -2.277 -19.018 1.00 97.19 83 VAL A CA 1
ATOM 649 C C . VAL A 1 83 ? 18.033 -2.885 -17.841 1.00 97.19 83 VAL A C 1
ATOM 651 O O . VAL A 1 83 ? 18.877 -2.208 -17.260 1.00 97.19 83 VAL A O 1
ATOM 654 N N . SER A 1 84 ? 17.744 -4.147 -17.512 1.00 97.12 84 SER A N 1
ATOM 655 C CA . SER A 1 84 ? 18.396 -4.927 -16.454 1.00 97.12 84 SER A CA 1
ATOM 656 C C . SER A 1 84 ? 18.142 -6.420 -16.689 1.00 97.12 84 SER A C 1
ATOM 658 O O . SER A 1 84 ? 16.999 -6.836 -16.894 1.00 97.12 84 SER A O 1
ATOM 660 N N . ASP A 1 85 ? 19.197 -7.240 -16.652 1.00 96.69 85 ASP A N 1
ATOM 661 C CA . ASP A 1 85 ? 19.060 -8.698 -16.782 1.00 96.69 85 ASP A CA 1
ATOM 662 C C . ASP A 1 85 ? 18.304 -9.298 -15.581 1.00 96.69 85 ASP A C 1
ATOM 664 O O . ASP A 1 85 ? 17.513 -10.217 -15.773 1.00 96.69 85 ASP A O 1
ATOM 668 N N . ALA A 1 86 ? 18.456 -8.741 -14.372 1.00 95.44 86 ALA A N 1
ATOM 669 C CA . ALA A 1 86 ? 17.720 -9.190 -13.185 1.00 95.44 86 ALA A CA 1
ATOM 670 C C . ALA A 1 86 ? 16.208 -8.942 -13.323 1.00 95.44 86 ALA A C 1
ATOM 672 O O . ALA A 1 86 ? 15.404 -9.832 -13.049 1.00 95.44 86 ALA A O 1
ATOM 673 N N . LEU A 1 87 ? 15.820 -7.760 -13.823 1.00 97.38 87 LEU A N 1
ATOM 674 C CA . LEU A 1 87 ? 14.424 -7.447 -14.146 1.00 97.38 87 LEU A CA 1
ATOM 675 C C . LEU A 1 87 ? 13.866 -8.428 -15.182 1.00 97.38 87 LEU A C 1
ATOM 677 O O . LEU A 1 87 ? 12.787 -8.985 -14.997 1.00 97.38 87 LEU A O 1
ATOM 681 N N . ALA A 1 88 ? 14.596 -8.640 -16.277 1.00 98.06 88 ALA A N 1
ATOM 682 C CA . ALA A 1 88 ? 14.146 -9.520 -17.347 1.00 98.06 88 ALA A CA 1
ATOM 683 C C . ALA A 1 88 ? 14.004 -10.974 -16.881 1.00 98.06 88 ALA A C 1
ATOM 685 O O . ALA A 1 88 ? 13.021 -11.622 -17.235 1.00 98.06 88 ALA A O 1
ATOM 686 N N . GLN A 1 89 ? 14.949 -11.465 -16.074 1.00 97.44 89 GLN A N 1
ATOM 687 C CA . GLN A 1 89 ? 14.908 -12.807 -15.504 1.00 97.44 89 GLN A CA 1
ATOM 688 C C . GLN A 1 89 ? 13.707 -12.981 -14.576 1.00 97.44 89 GLN A C 1
ATOM 690 O O . GLN A 1 89 ? 12.923 -13.902 -14.778 1.00 97.44 89 GLN A O 1
ATOM 695 N N . ALA A 1 90 ? 13.486 -12.052 -13.645 1.00 96.12 90 ALA A N 1
ATOM 696 C CA . ALA A 1 90 ? 12.357 -12.137 -12.725 1.00 96.12 90 ALA A CA 1
ATOM 697 C C . ALA A 1 90 ? 10.996 -12.109 -13.449 1.00 96.12 90 ALA A C 1
ATOM 699 O O . ALA A 1 90 ? 10.082 -12.851 -13.089 1.00 96.12 90 ALA A O 1
ATOM 700 N N . VAL A 1 91 ? 10.867 -11.305 -14.512 1.00 97.88 91 VAL A N 1
ATOM 701 C CA . VAL A 1 91 ? 9.657 -11.297 -15.353 1.00 97.88 91 VAL A CA 1
ATOM 702 C C . VAL A 1 91 ? 9.521 -12.598 -16.152 1.00 97.88 91 VAL A C 1
ATOM 704 O O . VAL A 1 91 ? 8.416 -13.117 -16.292 1.00 97.88 91 VAL A O 1
ATOM 707 N N . ALA A 1 92 ? 10.619 -13.151 -16.674 1.00 97.75 92 ALA A N 1
ATOM 708 C CA . ALA A 1 92 ? 10.603 -14.431 -17.379 1.00 97.75 92 ALA A CA 1
ATOM 709 C C . ALA A 1 92 ? 10.137 -15.573 -16.461 1.00 97.75 92 ALA A C 1
ATOM 711 O O . ALA A 1 92 ? 9.264 -16.350 -16.857 1.00 97.75 92 ALA A O 1
ATOM 712 N N . ASP A 1 93 ? 10.658 -15.622 -15.233 1.00 96.19 93 ASP A N 1
ATOM 713 C CA . ASP A 1 93 ? 10.295 -16.614 -14.219 1.00 96.19 93 ASP A CA 1
ATOM 714 C C . ASP A 1 93 ? 8.820 -16.481 -13.822 1.00 96.19 93 ASP A C 1
ATOM 716 O O . ASP A 1 93 ? 8.083 -17.469 -13.841 1.00 96.19 93 ASP A O 1
ATOM 720 N N . GLY A 1 94 ? 8.347 -15.255 -13.566 1.00 95.25 94 GLY A N 1
ATOM 721 C CA . GLY A 1 94 ? 6.944 -14.990 -13.234 1.00 95.25 94 GLY A CA 1
ATOM 722 C C . GLY A 1 94 ? 5.958 -15.318 -14.364 1.00 95.25 94 GLY A C 1
ATOM 723 O O . GLY A 1 94 ? 4.802 -15.648 -14.103 1.00 95.25 94 GLY A O 1
ATOM 724 N N . LEU A 1 95 ? 6.406 -15.290 -15.623 1.00 96.56 95 LEU A N 1
ATOM 725 C CA . LEU A 1 95 ? 5.623 -15.718 -16.790 1.00 96.56 95 LEU A CA 1
ATOM 726 C C . LEU A 1 95 ? 5.773 -17.215 -17.114 1.00 96.56 95 LEU A C 1
ATOM 728 O O . LEU A 1 95 ? 5.161 -17.692 -18.074 1.00 96.56 95 LEU A O 1
ATOM 732 N N . GLY A 1 96 ? 6.590 -17.955 -16.357 1.00 95.81 96 GLY A N 1
ATOM 733 C CA . GLY A 1 96 ? 6.858 -19.374 -16.590 1.00 95.81 96 GLY A CA 1
ATOM 734 C C . GLY A 1 96 ? 7.643 -19.657 -17.876 1.00 95.81 96 GLY A C 1
ATOM 735 O O . GLY A 1 96 ? 7.476 -20.717 -18.488 1.00 95.81 96 GLY A O 1
ATOM 736 N N . MET A 1 97 ? 8.477 -18.718 -18.334 1.00 96.50 97 MET A N 1
ATOM 737 C CA . MET A 1 97 ? 9.338 -18.923 -19.500 1.00 96.50 97 MET A CA 1
ATOM 738 C C . MET A 1 97 ? 10.503 -19.853 -19.144 1.00 96.50 97 MET A C 1
ATOM 740 O O . MET A 1 97 ? 11.254 -19.600 -18.213 1.00 96.50 97 MET A O 1
ATOM 744 N N . LYS A 1 98 ? 10.707 -20.917 -19.929 1.00 93.75 98 LYS A N 1
ATOM 745 C CA . LYS A 1 98 ? 11.793 -21.889 -19.684 1.00 93.75 98 LYS A CA 1
ATOM 746 C C . LYS A 1 98 ? 13.190 -21.340 -19.969 1.00 93.75 98 LYS A C 1
ATOM 748 O O . LYS A 1 98 ? 14.179 -21.884 -19.492 1.00 93.75 98 LYS A O 1
ATOM 753 N N . THR A 1 99 ? 13.272 -20.324 -20.818 1.00 93.62 99 THR A N 1
ATOM 754 C CA . THR A 1 99 ? 14.528 -19.742 -21.281 1.00 93.62 99 THR A CA 1
ATOM 755 C C . THR A 1 99 ? 14.384 -18.238 -21.345 1.00 93.62 99 THR A C 1
ATOM 757 O O . THR A 1 99 ? 13.416 -17.738 -21.922 1.00 93.62 99 THR A O 1
ATOM 760 N N . LEU A 1 100 ? 15.377 -17.523 -20.828 1.00 96.75 100 LEU A N 1
ATOM 761 C CA . LEU A 1 100 ? 15.467 -16.083 -20.999 1.00 96.75 100 LEU A CA 1
ATOM 762 C C . LEU A 1 100 ? 15.793 -15.768 -22.475 1.00 96.75 100 LEU A C 1
ATOM 764 O O . LEU A 1 100 ? 16.830 -16.223 -22.970 1.00 96.75 100 LEU A O 1
ATOM 768 N N . PRO A 1 101 ? 14.951 -15.009 -23.204 1.00 97.19 101 PRO A N 1
ATOM 769 C CA . PRO A 1 101 ? 15.233 -14.658 -24.593 1.00 97.19 101 PRO A CA 1
ATOM 770 C C . PRO A 1 101 ? 16.533 -13.843 -24.719 1.00 97.19 101 PRO A C 1
ATOM 772 O O . PRO A 1 101 ? 16.956 -13.186 -23.764 1.00 97.19 101 PRO A O 1
ATOM 775 N N . PRO A 1 102 ? 17.201 -13.847 -25.886 1.00 97.56 102 PRO A N 1
ATOM 776 C CA . PRO A 1 102 ? 18.372 -13.000 -26.117 1.00 97.56 102 PRO A CA 1
ATOM 777 C C . PRO A 1 102 ? 18.007 -11.510 -25.991 1.00 97.56 102 PRO A C 1
ATOM 779 O O . PRO A 1 102 ? 16.845 -11.149 -26.204 1.00 97.56 102 PRO A O 1
ATOM 782 N N . PRO A 1 103 ? 18.965 -10.624 -25.660 1.00 97.25 103 PRO A N 1
ATOM 783 C CA . PRO A 1 103 ? 18.687 -9.197 -25.578 1.00 97.25 103 PRO A CA 1
ATOM 784 C C . PRO A 1 103 ? 18.289 -8.654 -26.951 1.00 97.25 103 PRO A C 1
ATOM 786 O O . PRO A 1 103 ? 18.863 -9.027 -27.978 1.00 97.25 103 PRO A O 1
ATOM 789 N N . MET A 1 104 ? 17.303 -7.760 -26.971 1.00 96.75 104 MET A N 1
ATOM 790 C CA . MET A 1 104 ? 16.856 -7.136 -28.211 1.00 96.75 104 MET A CA 1
ATOM 791 C C . MET A 1 104 ? 18.001 -6.309 -28.822 1.00 96.75 104 MET A C 1
ATOM 793 O O . MET A 1 104 ? 18.678 -5.587 -28.081 1.00 96.75 104 MET A O 1
ATOM 797 N N . PRO A 1 105 ? 18.227 -6.353 -30.148 1.00 95.19 105 PRO A N 1
ATOM 798 C CA . PRO A 1 105 ? 19.246 -5.527 -30.784 1.00 95.19 105 PRO A CA 1
ATOM 799 C C . PRO A 1 105 ? 19.038 -4.041 -30.475 1.00 95.19 105 PRO A C 1
ATOM 801 O O . PRO A 1 105 ? 17.946 -3.502 -30.658 1.00 95.19 105 PRO A O 1
ATOM 804 N N . ARG A 1 106 ? 20.093 -3.371 -30.005 1.00 94.00 106 ARG A N 1
ATOM 805 C CA . ARG A 1 106 ? 20.068 -1.928 -29.740 1.00 94.00 106 ARG A CA 1
ATOM 806 C C . ARG A 1 106 ? 20.283 -1.155 -31.036 1.00 94.00 106 ARG A C 1
ATOM 808 O O . ARG A 1 106 ? 21.076 -1.565 -31.878 1.00 94.00 106 ARG A O 1
ATOM 815 N N . VAL A 1 107 ? 19.625 -0.001 -31.154 1.00 93.00 107 VAL A N 1
ATOM 816 C CA . VAL A 1 107 ? 19.847 0.927 -32.276 1.00 93.00 107 VAL A CA 1
ATOM 817 C C . VAL A 1 107 ? 21.260 1.512 -32.210 1.00 93.00 107 VAL A C 1
ATOM 819 O O . VAL A 1 107 ? 21.964 1.550 -33.215 1.00 93.00 107 VAL A O 1
ATOM 822 N N . LEU A 1 108 ? 21.698 1.920 -31.014 1.00 91.06 108 LEU A N 1
ATOM 823 C CA . LEU A 1 108 ? 23.066 2.363 -30.758 1.00 91.06 108 LEU A CA 1
ATOM 824 C C . LEU A 1 108 ? 23.922 1.189 -30.280 1.00 91.06 108 LEU A C 1
ATOM 826 O O . LEU A 1 108 ? 23.648 0.594 -29.237 1.00 91.06 108 LEU A O 1
ATOM 830 N N . SER A 1 109 ? 25.003 0.898 -31.003 1.00 86.69 109 SER A N 1
ATOM 831 C CA . SER A 1 109 ? 25.990 -0.115 -30.600 1.00 86.69 109 SER A CA 1
ATOM 832 C C . SER A 1 109 ? 26.802 0.310 -29.371 1.00 86.69 109 SER A C 1
ATOM 834 O O . SER A 1 109 ? 27.265 -0.537 -28.609 1.00 86.69 109 SER A O 1
ATOM 836 N N . ARG A 1 110 ? 26.965 1.623 -29.162 1.00 87.50 110 ARG A N 1
ATOM 837 C CA . ARG A 1 110 ? 27.674 2.228 -28.027 1.00 87.50 110 ARG A CA 1
ATOM 838 C C . ARG A 1 110 ? 26.880 3.433 -27.508 1.00 87.50 110 ARG A C 1
ATOM 840 O O . ARG A 1 110 ? 27.112 4.544 -27.982 1.00 87.50 110 ARG A O 1
ATOM 847 N N . PRO A 1 111 ? 25.915 3.238 -26.591 1.00 87.19 111 PRO A N 1
ATOM 848 C CA . PRO A 1 111 ? 25.208 4.361 -25.983 1.00 87.19 111 PRO A CA 1
ATOM 849 C C . PRO A 1 111 ? 26.181 5.239 -25.185 1.00 87.19 111 PRO A C 1
ATOM 851 O O . PRO A 1 111 ? 27.239 4.778 -24.744 1.00 87.19 111 PRO A O 1
ATOM 854 N N . ALA A 1 112 ? 25.821 6.509 -24.998 1.00 87.62 112 ALA A N 1
ATOM 855 C CA . ALA A 1 112 ? 26.592 7.405 -24.148 1.00 87.62 112 ALA A CA 1
ATOM 856 C C . ALA A 1 112 ? 26.650 6.844 -22.721 1.00 87.62 112 ALA A C 1
ATOM 858 O O . ALA A 1 112 ? 25.658 6.336 -22.199 1.00 87.62 112 ALA A O 1
ATOM 859 N N . LYS A 1 113 ? 27.818 6.931 -22.080 1.00 91.38 113 LYS A N 1
ATOM 860 C CA . LYS A 1 113 ? 27.958 6.493 -20.692 1.00 91.38 113 LYS A CA 1
ATOM 861 C C . LYS A 1 113 ? 27.137 7.432 -19.794 1.00 91.38 113 LYS A C 1
ATOM 863 O O . LYS A 1 113 ? 27.372 8.639 -19.857 1.00 91.38 113 LYS A O 1
ATOM 868 N N . PRO A 1 114 ? 26.213 6.919 -18.964 1.00 92.44 114 PRO A N 1
ATOM 869 C CA . PRO A 1 114 ? 25.459 7.768 -18.055 1.00 92.44 114 PRO A CA 1
ATOM 870 C C . PRO A 1 114 ? 26.377 8.386 -16.999 1.00 92.44 114 PRO A C 1
ATOM 872 O O . PRO A 1 114 ? 27.218 7.701 -16.415 1.00 92.44 114 PRO A O 1
ATOM 875 N N . GLU A 1 115 ? 26.180 9.674 -16.729 1.00 94.25 115 GLU A N 1
ATOM 876 C CA . GLU A 1 115 ? 26.825 10.375 -15.610 1.00 94.25 115 GLU A CA 1
ATOM 877 C C . GLU A 1 115 ? 26.223 9.953 -14.263 1.00 94.25 115 GLU A C 1
ATOM 879 O O . GLU A 1 115 ? 26.918 9.904 -13.251 1.00 94.25 115 GLU A O 1
ATOM 884 N N . ILE A 1 116 ? 24.930 9.613 -14.263 1.00 95.00 116 ILE A N 1
ATOM 885 C CA . ILE A 1 116 ? 24.159 9.224 -13.084 1.00 95.00 116 ILE A CA 1
ATOM 886 C C . ILE A 1 116 ? 23.576 7.837 -13.331 1.00 95.00 116 ILE A C 1
ATOM 888 O O . ILE A 1 116 ? 22.842 7.630 -14.296 1.00 95.00 116 ILE A O 1
ATOM 892 N N . THR A 1 117 ? 23.883 6.895 -12.443 1.00 94.38 117 THR A N 1
ATOM 893 C CA . THR A 1 117 ? 23.392 5.510 -12.517 1.00 94.38 117 THR A CA 1
ATOM 894 C C . THR A 1 117 ? 22.281 5.214 -11.513 1.00 94.38 117 THR A C 1
ATOM 896 O O . THR A 1 117 ? 21.516 4.280 -11.724 1.00 94.38 117 THR A O 1
ATOM 899 N N . ARG A 1 118 ? 22.153 6.023 -10.452 1.00 95.44 118 ARG A N 1
ATOM 900 C CA . ARG A 1 118 ? 21.059 5.972 -9.471 1.00 95.44 118 ARG A CA 1
ATOM 901 C C . ARG A 1 118 ? 20.690 7.374 -9.004 1.00 95.44 118 ARG A C 1
ATOM 903 O O . ARG A 1 118 ? 21.556 8.229 -8.836 1.00 95.44 118 ARG A O 1
ATOM 910 N N . SER A 1 119 ? 19.405 7.599 -8.768 1.00 96.56 119 SER A N 1
ATOM 911 C CA . SER A 1 119 ? 18.849 8.857 -8.286 1.00 96.56 119 SER A CA 1
ATOM 912 C C . SER A 1 119 ? 17.721 8.575 -7.290 1.00 96.56 119 SER A C 1
ATOM 914 O O . SER A 1 119 ? 16.607 8.265 -7.710 1.00 96.56 119 SER A O 1
ATOM 916 N N . PRO A 1 120 ? 17.962 8.710 -5.970 1.00 94.62 120 PRO A N 1
ATOM 917 C CA . PRO A 1 120 ? 16.951 8.425 -4.951 1.00 94.62 120 PRO A CA 1
ATOM 918 C C . P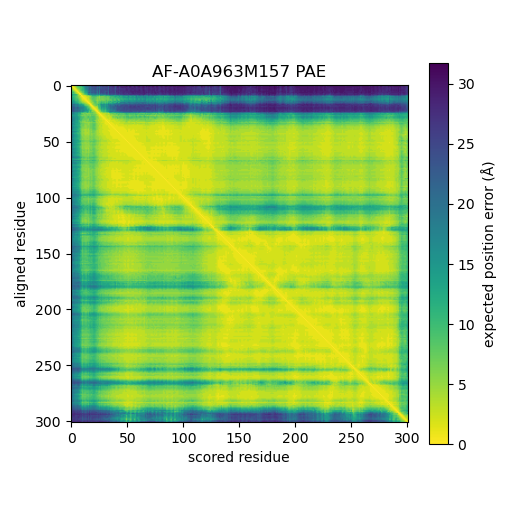RO A 1 120 ? 15.625 9.160 -5.179 1.00 94.62 120 PRO A C 1
ATOM 920 O O . PRO A 1 120 ? 14.570 8.616 -4.900 1.00 94.62 120 PRO A O 1
ATOM 923 N N . SER A 1 121 ? 15.641 10.364 -5.761 1.00 95.44 121 SER A N 1
ATOM 924 C CA . SER A 1 121 ? 14.418 11.124 -6.061 1.00 95.44 121 SER A CA 1
ATOM 925 C C . SER A 1 121 ? 13.458 10.461 -7.056 1.00 95.44 121 SER A C 1
ATOM 927 O O . SER A 1 121 ? 12.340 10.946 -7.195 1.00 95.44 121 SER A O 1
ATOM 929 N N . LEU A 1 122 ? 13.882 9.407 -7.760 1.00 96.31 122 LEU A N 1
ATOM 930 C CA . LEU A 1 122 ? 13.030 8.628 -8.663 1.00 96.31 122 LEU A CA 1
ATOM 931 C C . LEU A 1 122 ? 12.242 7.518 -7.948 1.00 96.31 122 LEU A C 1
ATOM 933 O O . LEU A 1 122 ? 11.390 6.899 -8.578 1.00 96.31 122 LEU A O 1
ATOM 937 N N . SER A 1 123 ? 12.531 7.261 -6.670 1.00 95.38 123 SER A N 1
ATOM 938 C CA . SER A 1 123 ? 11.767 6.355 -5.808 1.00 95.38 123 SER A CA 1
ATOM 939 C C . SER A 1 123 ? 10.674 7.135 -5.078 1.00 95.38 123 SER A C 1
ATOM 941 O O . SER A 1 123 ? 10.914 8.234 -4.564 1.00 95.38 123 SER A O 1
ATOM 943 N N . LEU A 1 124 ? 9.477 6.555 -4.978 1.00 91.81 124 LEU A N 1
ATOM 944 C CA . LEU A 1 124 ? 8.384 7.109 -4.175 1.00 91.81 124 LEU A CA 1
ATOM 945 C C . LEU A 1 124 ? 8.729 7.070 -2.683 1.00 91.81 124 LEU A C 1
ATOM 947 O O . LEU A 1 124 ? 8.388 7.987 -1.932 1.00 91.81 124 LEU A O 1
ATOM 951 N N . THR A 1 125 ? 9.470 6.051 -2.248 1.00 88.00 125 THR A N 1
ATOM 952 C CA . THR A 1 125 ? 9.865 5.914 -0.836 1.00 88.00 125 THR A CA 1
ATOM 953 C C . THR A 1 125 ? 10.938 6.910 -0.393 1.00 88.00 125 THR A C 1
ATOM 955 O O . THR A 1 125 ? 11.139 7.097 0.806 1.00 88.00 125 THR A O 1
ATOM 958 N N . ALA A 1 126 ? 11.598 7.612 -1.320 1.00 87.94 126 ALA A N 1
ATOM 959 C CA . ALA A 1 126 ? 12.608 8.612 -0.972 1.00 87.94 126 ALA A CA 1
ATOM 960 C C . ALA A 1 126 ? 12.023 9.853 -0.281 1.00 87.94 126 ALA A C 1
ATOM 962 O O . ALA A 1 126 ? 12.756 10.617 0.354 1.00 87.94 126 ALA A O 1
ATOM 963 N N . ARG A 1 127 ? 10.708 10.080 -0.400 1.00 84.62 127 ARG A N 1
ATOM 964 C CA . ARG A 1 127 ? 9.989 11.173 0.272 1.00 84.62 127 ARG A CA 1
ATOM 965 C C . ARG A 1 127 ? 8.649 10.659 0.817 1.00 84.62 127 ARG A C 1
ATOM 967 O O . ARG A 1 127 ? 7.605 11.061 0.311 1.00 84.62 127 ARG A O 1
ATOM 974 N N . PRO A 1 128 ? 8.654 9.813 1.861 1.00 74.31 128 PRO A N 1
ATOM 975 C CA . PRO A 1 128 ? 7.520 8.954 2.221 1.00 74.31 128 PRO A CA 1
ATOM 976 C C . PRO A 1 128 ? 6.319 9.676 2.866 1.00 74.31 128 PRO A C 1
ATOM 978 O O . PRO A 1 128 ? 5.472 9.036 3.473 1.00 74.31 128 PRO A O 1
ATOM 981 N N . GLY A 1 129 ? 6.220 11.008 2.771 1.00 75.81 129 GLY A N 1
ATOM 982 C CA . GLY A 1 129 ? 5.288 11.783 3.592 1.00 75.81 129 GLY A CA 1
ATOM 983 C C . GLY A 1 129 ? 5.623 11.663 5.088 1.00 75.81 129 GLY A C 1
ATOM 984 O O . GLY A 1 129 ? 6.445 10.853 5.511 1.00 75.81 129 GLY A O 1
ATOM 985 N N . ARG A 1 130 ? 5.076 12.550 5.924 1.00 81.31 130 ARG A N 1
ATOM 986 C CA . ARG A 1 130 ? 5.326 12.527 7.385 1.00 81.31 130 ARG A CA 1
ATOM 987 C C . ARG A 1 130 ? 4.073 12.820 8.212 1.00 81.31 130 ARG A C 1
ATOM 989 O O . ARG A 1 130 ? 4.183 13.118 9.395 1.00 81.31 130 ARG A O 1
ATOM 996 N N . THR A 1 131 ? 2.897 12.820 7.590 1.00 91.06 131 THR A N 1
ATOM 997 C CA . THR A 1 131 ? 1.644 13.267 8.208 1.00 91.06 131 THR A CA 1
ATOM 998 C C . THR A 1 131 ? 0.481 12.396 7.756 1.00 91.06 131 THR A C 1
ATOM 1000 O O . THR A 1 131 ? 0.517 11.852 6.658 1.00 91.06 131 THR A O 1
ATOM 1003 N N . ILE A 1 132 ? -0.546 12.308 8.601 1.00 94.75 132 ILE A N 1
ATOM 1004 C CA . ILE A 1 132 ? -1.821 11.639 8.308 1.00 94.75 132 ILE A CA 1
ATOM 1005 C C . ILE A 1 132 ? -2.886 12.606 7.768 1.00 94.75 132 ILE A C 1
ATOM 1007 O O . ILE A 1 132 ? -4.051 12.243 7.618 1.00 94.75 132 ILE A O 1
ATOM 1011 N N . ARG A 1 133 ? -2.519 13.869 7.505 1.00 95.81 133 ARG A N 1
ATOM 1012 C CA . ARG A 1 133 ? -3.444 14.861 6.953 1.00 95.81 133 ARG A CA 1
ATOM 1013 C C . ARG A 1 133 ? -3.986 14.378 5.607 1.00 95.81 133 ARG A C 1
ATOM 1015 O O . ARG A 1 133 ? -3.218 14.133 4.683 1.00 95.81 133 ARG A O 1
ATOM 1022 N N . GLY A 1 134 ? -5.309 14.310 5.499 1.00 94.88 134 GLY A N 1
ATOM 1023 C CA . GLY A 1 134 ? -6.019 13.812 4.324 1.00 94.88 134 GLY A CA 1
ATOM 1024 C C . GLY A 1 134 ? -6.190 12.292 4.278 1.00 94.88 134 GLY A C 1
ATOM 1025 O O . GLY A 1 134 ? -6.949 11.823 3.435 1.00 94.88 134 GLY A O 1
ATOM 1026 N N . SER A 1 135 ? -5.557 11.528 5.177 1.00 96.56 135 SER A N 1
ATOM 1027 C CA . SER A 1 135 ? -5.746 10.076 5.246 1.00 96.56 135 SER A CA 1
ATOM 1028 C C . SER A 1 135 ? -7.161 9.733 5.703 1.00 96.56 135 SER A C 1
ATOM 1030 O O . SER A 1 135 ? -7.702 10.384 6.601 1.00 96.56 135 SER A O 1
ATOM 1032 N N . ARG A 1 136 ? -7.759 8.690 5.127 1.00 97.50 136 ARG A N 1
ATOM 1033 C CA . ARG A 1 136 ? -9.063 8.166 5.559 1.00 97.50 136 ARG A CA 1
ATOM 1034 C C . ARG A 1 136 ? -8.855 7.009 6.523 1.00 97.50 136 ARG A C 1
ATOM 1036 O O . ARG A 1 136 ? -8.177 6.047 6.187 1.00 97.50 136 ARG A O 1
ATOM 1043 N N . ILE A 1 137 ? -9.451 7.075 7.708 1.00 97.88 137 ILE A N 1
ATOM 1044 C CA . ILE A 1 137 ? -9.274 6.056 8.750 1.00 97.88 137 ILE A CA 1
ATOM 1045 C C . ILE A 1 137 ? -10.636 5.466 9.099 1.00 97.88 137 ILE A C 1
ATOM 1047 O O . ILE A 1 137 ? -11.533 6.199 9.519 1.00 97.88 137 ILE A O 1
ATOM 1051 N N . ALA A 1 138 ? -10.785 4.153 8.933 1.00 98.00 138 ALA A N 1
ATOM 1052 C CA . ALA A 1 138 ? -11.983 3.431 9.334 1.00 98.00 138 ALA A CA 1
ATOM 1053 C C . ALA A 1 138 ? -11.950 3.156 10.840 1.00 98.00 138 ALA A C 1
ATOM 1055 O O . ALA A 1 138 ? -10.987 2.597 11.362 1.00 98.00 138 ALA A O 1
ATOM 1056 N N . LEU A 1 139 ? -13.017 3.519 11.536 1.00 97.75 139 LEU A N 1
ATOM 1057 C CA . LEU A 1 139 ? -13.248 3.193 12.934 1.00 97.75 139 LEU A CA 1
ATOM 1058 C C . LEU A 1 139 ? -14.375 2.161 12.983 1.00 97.75 139 LEU A C 1
ATOM 1060 O O . LEU A 1 139 ? -15.544 2.522 12.840 1.00 97.75 139 LEU A O 1
ATOM 1064 N N . LEU A 1 140 ? -14.027 0.879 13.117 1.00 97.62 140 LEU A N 1
ATOM 1065 C CA . LEU A 1 140 ? -15.025 -0.189 13.152 1.00 97.62 140 LEU A CA 1
ATOM 1066 C C . LEU A 1 140 ? -15.857 -0.093 14.429 1.00 97.62 140 LEU A C 1
ATOM 1068 O O . LEU A 1 140 ? -15.317 0.055 15.527 1.00 97.62 140 LEU A O 1
ATOM 1072 N N . ALA A 1 141 ? -17.171 -0.189 14.269 1.00 96.75 141 ALA A N 1
ATOM 1073 C CA . ALA A 1 141 ? -18.114 0.128 15.322 1.00 96.75 141 ALA A CA 1
ATOM 1074 C C . ALA A 1 141 ? -19.356 -0.775 15.262 1.00 96.75 141 ALA A C 1
ATOM 1076 O O . ALA A 1 141 ? -19.790 -1.202 14.189 1.00 96.75 141 ALA A O 1
ATOM 1077 N N . ALA A 1 142 ? -19.902 -1.095 16.432 1.00 97.06 142 ALA A N 1
ATOM 1078 C CA . ALA A 1 142 ? -21.135 -1.855 16.621 1.00 97.06 142 ALA A CA 1
ATOM 1079 C C . ALA A 1 142 ? -21.681 -1.606 18.033 1.00 97.06 142 ALA A C 1
ATOM 1081 O O . ALA A 1 142 ? -20.975 -1.053 18.879 1.00 97.06 142 ALA A O 1
ATOM 1082 N N . ASP A 1 143 ? -22.918 -2.034 18.279 1.00 96.69 143 ASP A N 1
ATOM 1083 C CA . ASP A 1 143 ? -23.570 -1.896 19.581 1.00 96.69 143 ASP A CA 1
ATOM 1084 C C . ASP A 1 143 ? -22.767 -2.557 20.711 1.00 96.69 143 ASP A C 1
ATOM 1086 O O . ASP A 1 143 ? -22.195 -3.641 20.553 1.00 96.69 143 ASP A O 1
ATOM 1090 N N . GLY A 1 144 ? -22.746 -1.901 21.872 1.00 95.06 144 GLY A N 1
ATOM 1091 C CA . GLY A 1 144 ? -22.033 -2.361 23.062 1.00 95.06 144 GLY A CA 1
ATOM 1092 C C . GLY A 1 144 ? -20.529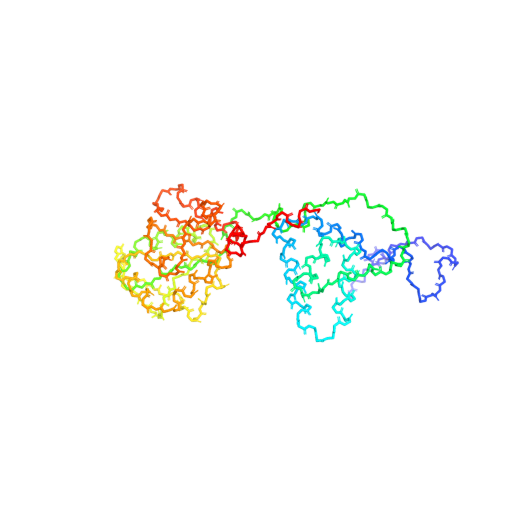 -2.080 23.034 1.00 95.06 144 GLY A C 1
ATOM 1093 O O . GLY A 1 144 ? -19.769 -2.759 23.729 1.00 95.06 144 GLY A O 1
ATOM 1094 N N . MET A 1 145 ? -20.089 -1.105 22.231 1.00 95.19 145 MET A N 1
ATOM 1095 C CA . MET A 1 145 ? -18.686 -0.697 22.178 1.00 95.19 145 MET A CA 1
ATOM 1096 C C . MET A 1 145 ? -18.297 0.342 23.242 1.00 95.19 145 MET A C 1
ATOM 1098 O O . MET A 1 145 ? -19.146 1.051 23.782 1.00 95.19 145 MET A O 1
ATOM 1102 N N . ASP A 1 146 ? -16.991 0.495 23.482 1.00 94.62 146 ASP A N 1
ATOM 1103 C CA . ASP A 1 146 ? -16.421 1.638 24.217 1.00 94.62 146 ASP A CA 1
ATOM 1104 C C . ASP A 1 146 ? -16.484 2.910 23.347 1.00 94.62 146 ASP A C 1
ATOM 1106 O O . ASP A 1 146 ? -15.607 3.187 22.520 1.00 94.62 146 ASP A O 1
ATOM 1110 N N . GLY A 1 147 ? -17.563 3.676 23.516 1.00 94.31 147 GLY A N 1
ATOM 1111 C CA . GLY A 1 147 ? -17.816 4.902 22.768 1.00 94.31 147 GLY A CA 1
ATOM 1112 C C . GLY A 1 147 ? -16.896 6.051 23.163 1.00 94.31 147 GLY A C 1
ATOM 1113 O O . GLY A 1 147 ? -16.480 6.826 22.298 1.00 94.31 147 GLY A O 1
ATOM 1114 N N . ALA A 1 148 ? -16.541 6.150 24.449 1.00 93.31 148 ALA A N 1
ATOM 1115 C CA . ALA A 1 148 ? -15.664 7.206 24.955 1.00 93.31 148 ALA A CA 1
ATOM 1116 C C . ALA A 1 148 ? -14.311 7.163 24.242 1.00 93.31 148 ALA A C 1
ATOM 1118 O O . ALA A 1 148 ? -13.806 8.176 23.746 1.00 93.31 148 ALA A O 1
ATOM 1119 N N . ARG A 1 149 ? -13.749 5.958 24.127 1.00 90.81 149 ARG A N 1
ATOM 1120 C CA . ARG A 1 149 ? -12.479 5.747 23.445 1.00 90.81 149 ARG A CA 1
ATOM 1121 C C . ARG A 1 149 ? -12.579 5.958 21.941 1.00 90.81 149 ARG A C 1
ATOM 1123 O O . ARG A 1 149 ? -11.691 6.593 21.373 1.00 90.81 149 ARG A O 1
ATOM 1130 N N . LEU A 1 150 ? -13.645 5.479 21.296 1.00 93.38 150 LEU A N 1
ATOM 1131 C CA . LEU A 1 150 ? -13.860 5.723 19.867 1.00 93.38 150 LEU A CA 1
ATOM 1132 C C . LEU A 1 150 ? -13.848 7.224 19.556 1.00 93.38 150 LEU A C 1
ATOM 1134 O O . LEU A 1 150 ? -13.140 7.659 18.649 1.00 93.38 150 LEU A O 1
ATOM 1138 N N . GLN A 1 151 ? -14.593 8.015 20.333 1.00 93.81 151 GLN A N 1
ATOM 1139 C CA . GLN A 1 151 ? -14.665 9.467 20.168 1.00 93.81 151 GLN A CA 1
ATOM 1140 C C . GLN A 1 151 ? -13.316 10.141 20.433 1.00 93.81 151 GLN A C 1
ATOM 1142 O O . GLN A 1 151 ? -12.921 11.034 19.682 1.00 93.81 151 GLN A O 1
ATOM 1147 N N . ALA A 1 152 ? -12.567 9.691 21.445 1.00 92.00 152 ALA A N 1
ATOM 1148 C CA . ALA A 1 152 ? -11.226 10.204 21.720 1.00 92.00 152 ALA A CA 1
ATOM 1149 C C . ALA A 1 152 ? -10.270 9.979 20.532 1.00 92.00 152 ALA A C 1
ATOM 1151 O O . ALA A 1 152 ? -9.585 10.909 20.097 1.00 92.00 152 ALA A O 1
ATOM 1152 N N . VAL A 1 153 ? -10.272 8.771 19.959 1.00 91.94 153 VAL A N 1
ATOM 1153 C CA . VAL A 1 153 ? -9.463 8.418 18.782 1.00 91.94 153 VAL A CA 1
ATOM 1154 C C . VAL A 1 153 ? -9.916 9.196 17.547 1.00 91.94 153 VAL A C 1
ATOM 1156 O O . VAL A 1 153 ? -9.086 9.798 16.861 1.00 91.94 153 VAL A O 1
ATOM 1159 N N . ARG A 1 154 ? -11.230 9.255 17.292 1.00 94.94 154 ARG A N 1
ATOM 1160 C CA . ARG A 1 154 ? -11.821 10.019 16.183 1.00 94.94 154 ARG A CA 1
ATOM 1161 C C . ARG A 1 154 ? -11.385 11.479 16.237 1.00 94.94 154 ARG A C 1
ATOM 1163 O O . ARG A 1 154 ? -10.900 12.014 15.238 1.00 94.94 154 ARG A O 1
ATOM 1170 N N . ARG A 1 155 ? -11.510 12.107 17.410 1.00 94.44 155 ARG A N 1
ATOM 1171 C CA . ARG A 1 155 ? -11.114 13.499 17.636 1.00 94.44 155 ARG A CA 1
ATOM 1172 C C . ARG A 1 155 ? -9.629 13.697 17.370 1.00 94.44 155 ARG A C 1
ATOM 1174 O O . ARG A 1 155 ? -9.270 14.582 16.605 1.00 94.44 155 ARG A O 1
ATOM 1181 N N . ARG A 1 156 ? -8.771 12.838 17.921 1.00 92.00 156 ARG A N 1
ATOM 1182 C CA . ARG A 1 156 ? -7.317 12.955 17.756 1.00 92.00 156 ARG A CA 1
ATOM 1183 C C . ARG A 1 156 ? -6.872 12.886 16.295 1.00 92.00 156 ARG A C 1
ATOM 1185 O O . ARG A 1 156 ? -6.005 13.664 15.896 1.00 92.00 156 ARG A O 1
ATOM 1192 N N . PHE A 1 157 ? -7.455 11.981 15.511 1.00 94.56 157 PHE A N 1
ATOM 1193 C CA . PHE A 1 157 ? -7.184 11.881 14.076 1.00 94.56 157 PHE A CA 1
ATOM 1194 C C . PHE A 1 157 ? -7.730 13.077 13.299 1.00 94.56 157 PHE A C 1
ATOM 1196 O O . PHE A 1 157 ? -7.047 13.598 12.418 1.00 94.56 157 PHE A O 1
ATOM 1203 N N . THR A 1 158 ? -8.918 13.559 13.663 1.00 95.75 158 THR A N 1
ATOM 1204 C CA . THR A 1 158 ? -9.512 14.754 13.048 1.00 95.75 158 THR A CA 1
ATOM 1205 C C . THR A 1 158 ? -8.664 15.999 13.319 1.00 95.75 158 THR A C 1
ATOM 1207 O O . THR A 1 158 ? -8.375 16.755 12.394 1.00 95.75 158 THR A O 1
ATOM 1210 N N . ASP A 1 159 ? -8.168 16.166 14.548 1.00 94.88 159 ASP A N 1
ATOM 1211 C CA . ASP A 1 159 ? -7.271 17.261 14.942 1.00 94.88 159 ASP A CA 1
ATOM 1212 C C . ASP A 1 159 ? -5.933 17.211 14.173 1.00 94.88 159 ASP A C 1
ATOM 1214 O O . ASP A 1 159 ? -5.351 18.247 13.843 1.00 94.88 159 ASP A O 1
ATOM 1218 N N . ALA A 1 160 ? -5.464 16.011 13.813 1.00 93.81 160 ALA A N 1
ATOM 1219 C CA . ALA A 1 160 ? -4.304 15.807 12.940 1.00 93.81 160 ALA A CA 1
ATOM 1220 C C . ALA A 1 160 ? -4.607 16.005 11.437 1.00 93.81 160 ALA A C 1
ATOM 1222 O O . ALA A 1 160 ? -3.698 15.954 10.603 1.00 93.81 160 ALA A O 1
ATOM 1223 N N . GLY A 1 161 ? -5.865 16.275 11.079 1.00 95.62 161 GLY A N 1
ATOM 1224 C CA . GLY A 1 161 ? -6.322 16.525 9.715 1.00 95.62 161 GLY A CA 1
ATOM 1225 C C . GLY A 1 161 ? -6.666 15.270 8.912 1.00 95.62 161 GLY A C 1
ATOM 1226 O O . GLY A 1 161 ? -6.765 15.367 7.688 1.00 95.62 161 GLY A O 1
ATOM 1227 N N . ALA A 1 162 ? -6.810 14.112 9.557 1.00 97.12 162 ALA A N 1
ATOM 1228 C CA . ALA A 1 162 ? -7.311 12.890 8.932 1.00 97.12 162 ALA A CA 1
ATOM 1229 C C . ALA A 1 162 ? -8.850 12.857 8.918 1.00 97.12 162 ALA A C 1
ATOM 1231 O O . ALA A 1 162 ? -9.521 13.488 9.733 1.00 97.12 162 ALA A O 1
ATOM 1232 N N . MET A 1 163 ? -9.419 12.078 8.001 1.00 97.56 163 MET A N 1
ATOM 1233 C CA . MET A 1 163 ? -10.852 11.804 7.909 1.00 97.56 163 MET A CA 1
ATOM 1234 C C . MET A 1 163 ? -11.167 10.492 8.635 1.00 97.56 163 MET A C 1
ATOM 1236 O O . MET A 1 163 ? -11.129 9.416 8.037 1.00 97.56 163 MET A O 1
ATOM 1240 N N . ALA A 1 164 ? -11.462 10.576 9.932 1.00 97.19 164 ALA A N 1
ATOM 1241 C CA . ALA A 1 164 ? -11.842 9.419 10.740 1.00 97.19 164 ALA A CA 1
ATOM 1242 C C . ALA A 1 164 ? -13.351 9.142 10.623 1.00 97.19 164 ALA A C 1
ATOM 1244 O O . ALA A 1 164 ? -14.172 9.954 11.061 1.00 97.19 164 ALA A O 1
ATOM 1245 N N . ARG A 1 165 ? -13.702 8.005 10.013 1.00 97.75 165 ARG A N 1
ATOM 1246 C CA . ARG A 1 165 ? -15.078 7.601 9.690 1.00 97.75 165 ARG A CA 1
ATOM 1247 C C . ARG A 1 165 ? -15.507 6.420 10.552 1.00 97.75 165 ARG A C 1
ATOM 1249 O O . ARG A 1 165 ? -14.806 5.415 10.596 1.00 97.75 165 ARG A O 1
ATOM 1256 N N . VAL A 1 166 ? -16.659 6.523 11.201 1.00 97.88 166 VAL A N 1
ATOM 1257 C CA . VAL A 1 166 ? -17.307 5.431 11.932 1.00 97.88 166 VAL A CA 1
ATOM 1258 C C . VAL A 1 166 ? -17.977 4.499 10.928 1.00 97.88 166 VAL A C 1
ATOM 1260 O O . VAL A 1 166 ? -18.883 4.918 10.204 1.00 97.88 166 VAL A O 1
ATOM 1263 N N . ILE A 1 167 ? -17.515 3.249 10.882 1.00 97.62 167 ILE A N 1
ATOM 1264 C CA . ILE A 1 167 ? -17.969 2.225 9.939 1.00 97.62 167 ILE A CA 1
ATOM 1265 C C . ILE A 1 167 ? -18.638 1.084 10.699 1.00 97.62 167 ILE A C 1
ATOM 1267 O O . ILE A 1 167 ? -18.031 0.483 11.586 1.00 97.62 167 ILE A O 1
ATOM 1271 N N . ALA A 1 168 ? -19.871 0.752 10.317 1.00 96.44 168 ALA A N 1
ATOM 1272 C CA . ALA A 1 168 ? -20.650 -0.321 10.935 1.00 96.44 168 ALA A CA 1
ATOM 1273 C C . ALA A 1 168 ? -21.413 -1.151 9.881 1.00 96.44 168 ALA A C 1
ATOM 1275 O O . ALA A 1 168 ? -21.482 -0.768 8.714 1.00 96.44 168 ALA A O 1
ATOM 1276 N N . PRO A 1 169 ? -22.020 -2.298 10.235 1.00 94.38 169 PRO A N 1
ATOM 1277 C CA . PRO A 1 169 ? -22.826 -3.077 9.288 1.00 94.38 169 PRO A CA 1
ATOM 1278 C C . PRO A 1 169 ? -24.085 -2.358 8.768 1.00 94.38 169 PRO A C 1
ATOM 1280 O O . PRO A 1 169 ? -24.587 -2.708 7.704 1.00 94.38 169 PRO A O 1
ATOM 1283 N N . ARG A 1 170 ? -24.604 -1.362 9.500 1.00 94.12 170 ARG A N 1
ATOM 1284 C CA . ARG A 1 170 ? -25.820 -0.594 9.173 1.00 94.12 170 ARG A CA 1
ATOM 1285 C C . ARG A 1 170 ? -25.645 0.888 9.514 1.00 94.12 170 ARG A C 1
ATOM 1287 O O . ARG A 1 170 ? -24.863 1.208 10.400 1.00 94.12 170 ARG A O 1
ATOM 1294 N N . LEU A 1 171 ? -26.380 1.761 8.821 1.00 96.00 171 LEU A N 1
ATOM 1295 C CA . LEU A 1 171 ? -26.464 3.196 9.135 1.00 96.00 171 LEU A CA 1
ATOM 1296 C C . LEU A 1 171 ? -27.348 3.465 10.364 1.00 96.00 171 LEU A C 1
ATOM 1298 O O . LEU A 1 171 ? -28.065 2.579 10.838 1.00 96.00 171 LEU A O 1
ATOM 1302 N N . GLY A 1 172 ? -27.340 4.725 10.802 1.00 96.00 172 GLY A N 1
ATOM 1303 C CA . GLY A 1 172 ? -28.060 5.224 11.969 1.00 96.00 172 GLY A CA 1
ATOM 1304 C C . GLY A 1 172 ? -27.131 5.312 13.170 1.00 96.00 172 GLY A C 1
ATOM 1305 O O . GLY A 1 172 ? -25.925 5.494 13.015 1.00 96.00 172 GLY A O 1
ATOM 1306 N N . THR A 1 173 ? -27.691 5.137 14.358 1.00 96.69 173 THR A N 1
ATOM 1307 C CA . THR A 1 173 ? -26.928 5.122 15.601 1.00 96.69 173 THR A CA 1
ATOM 1308 C C . THR A 1 173 ? -26.574 3.707 16.043 1.00 96.69 173 THR A C 1
ATOM 1310 O O . THR A 1 173 ? -27.290 2.746 15.746 1.00 96.69 173 THR A O 1
ATOM 1313 N N . ILE A 1 174 ? -25.468 3.607 16.777 1.00 96.06 174 ILE A N 1
ATOM 1314 C CA . ILE A 1 174 ? -25.099 2.443 17.588 1.00 96.06 174 ILE A CA 1
ATOM 1315 C C . ILE A 1 174 ? -25.100 2.818 19.068 1.00 96.06 174 ILE A C 1
ATOM 1317 O O . ILE A 1 174 ? -24.729 3.944 19.414 1.00 96.06 174 ILE A O 1
ATOM 1321 N N . ASP A 1 175 ? -25.461 1.873 19.927 1.00 96.06 175 ASP A N 1
ATOM 1322 C CA . ASP A 1 175 ? -25.386 2.030 21.378 1.00 96.06 175 ASP A CA 1
ATOM 1323 C C . ASP A 1 175 ? -23.934 1.876 21.844 1.00 96.06 175 ASP A C 1
ATOM 1325 O O . ASP A 1 175 ? -23.274 0.867 21.576 1.00 96.06 175 ASP A O 1
ATOM 1329 N N . ALA A 1 176 ? -23.413 2.874 22.557 1.00 95.25 176 ALA A N 1
ATOM 1330 C CA . ALA A 1 176 ? -22.015 2.913 22.966 1.00 95.25 176 ALA A CA 1
ATOM 1331 C C . ALA A 1 176 ? -21.852 3.423 24.403 1.00 95.25 176 ALA A C 1
ATOM 1333 O O . ALA A 1 176 ? -22.442 4.420 24.818 1.00 95.25 176 ALA A O 1
ATOM 1334 N N . ALA A 1 177 ? -21.001 2.746 25.172 1.00 93.00 177 ALA A N 1
ATOM 1335 C CA . ALA A 1 177 ? -20.743 3.090 26.563 1.00 93.00 177 ALA A CA 1
ATOM 1336 C C . ALA A 1 177 ? -19.849 4.337 26.690 1.00 93.00 177 ALA A C 1
ATOM 1338 O O . ALA A 1 177 ? -18.968 4.584 25.864 1.00 93.00 177 ALA A O 1
ATOM 1339 N N . GLY A 1 178 ? -20.036 5.101 27.769 1.00 92.19 178 GLY A N 1
ATOM 1340 C CA . GLY A 1 178 ? -19.143 6.207 28.137 1.00 92.19 178 GLY A CA 1
ATOM 1341 C C . GLY A 1 178 ? -19.300 7.489 27.308 1.00 92.19 178 GLY A C 1
ATOM 1342 O O . GLY A 1 178 ? -18.463 8.382 27.413 1.00 92.19 178 GLY A O 1
ATOM 1343 N N . VAL A 1 179 ? -20.359 7.599 26.506 1.00 92.00 179 VAL A N 1
ATOM 1344 C CA . VAL A 1 179 ? -20.728 8.819 25.770 1.00 92.00 179 VAL A CA 1
ATOM 1345 C C . VAL A 1 179 ? -22.141 9.258 26.147 1.00 92.00 179 VAL A C 1
ATOM 1347 O O . VAL A 1 179 ? -22.944 8.441 26.581 1.00 92.00 179 VAL A O 1
ATOM 1350 N N . ASP A 1 180 ? -22.451 10.539 25.970 1.00 90.19 180 ASP A N 1
ATOM 1351 C CA . ASP A 1 180 ? -23.783 11.137 26.145 1.00 90.19 180 ASP A CA 1
ATOM 1352 C C . ASP A 1 180 ? -24.241 11.625 24.757 1.00 90.19 180 ASP A C 1
ATOM 1354 O O . ASP A 1 180 ? -23.478 12.373 24.133 1.00 90.19 180 ASP A O 1
ATOM 1358 N N . PRO A 1 181 ? -25.379 11.162 24.192 1.00 92.38 181 PRO A N 1
ATOM 1359 C CA . PRO A 1 181 ? -26.520 10.459 24.809 1.00 92.38 181 PRO A CA 1
ATOM 1360 C C . PRO A 1 181 ? -26.438 8.921 24.841 1.00 92.38 181 PRO A C 1
ATOM 1362 O O . PRO A 1 181 ? -27.462 8.246 24.784 1.00 92.38 181 PRO A O 1
ATOM 1365 N N . GLY A 1 182 ? -25.244 8.331 24.899 1.00 94.88 182 GLY A N 1
ATOM 1366 C CA . GLY A 1 182 ? -25.073 6.869 24.890 1.00 94.88 182 GLY A CA 1
ATOM 1367 C C . GLY A 1 182 ? -25.123 6.248 23.497 1.00 94.88 182 GLY A C 1
ATOM 1368 O O . GLY A 1 182 ? -25.157 5.028 23.366 1.00 94.88 182 GLY A O 1
ATOM 1369 N N . THR A 1 183 ? -25.115 7.075 22.451 1.00 96.31 183 THR A N 1
ATOM 1370 C CA . THR A 1 183 ? -25.148 6.626 21.060 1.00 96.31 183 THR A CA 1
ATOM 1371 C C . THR A 1 183 ? -24.100 7.332 20.207 1.00 96.31 183 THR A C 1
ATOM 1373 O O . THR A 1 183 ? -23.629 8.423 20.539 1.00 96.31 183 THR A O 1
ATOM 1376 N N . ILE A 1 184 ? -23.705 6.693 19.105 1.00 96.69 184 ILE A N 1
ATOM 1377 C CA . ILE A 1 184 ? -22.777 7.246 18.112 1.00 96.69 184 ILE A CA 1
ATOM 1378 C C . ILE A 1 184 ? -23.384 7.091 16.719 1.00 96.69 184 ILE A C 1
ATOM 1380 O O . ILE A 1 184 ? -23.827 6.007 16.353 1.00 96.69 184 ILE A O 1
ATOM 1384 N N . GLU A 1 185 ? -23.374 8.169 15.936 1.00 97.25 185 GLU A N 1
ATOM 1385 C CA . GLU A 1 185 ? -23.786 8.151 14.529 1.00 97.25 185 GLU A CA 1
ATOM 1386 C C . GLU A 1 185 ? -22.769 7.401 13.661 1.00 97.25 185 GLU A C 1
ATOM 1388 O O . GLU A 1 185 ? -21.556 7.635 13.735 1.00 97.25 185 GLU A O 1
ATOM 1393 N N . VAL A 1 186 ? -23.281 6.512 12.813 1.00 97.88 186 VAL A N 1
ATOM 1394 C CA . VAL A 1 186 ? -22.508 5.768 11.820 1.00 97.88 186 VAL A CA 1
ATOM 1395 C C . VAL A 1 186 ? -22.379 6.603 10.554 1.00 97.88 186 VAL A C 1
ATOM 1397 O O . VAL A 1 186 ? -23.376 6.981 9.940 1.00 97.88 186 VAL A O 1
ATOM 1400 N N . ASP A 1 187 ? -21.144 6.833 10.106 1.00 97.88 187 ASP A N 1
ATOM 1401 C CA . ASP A 1 187 ? -20.902 7.659 8.925 1.00 97.88 187 ASP A CA 1
ATOM 1402 C C . ASP A 1 187 ? -21.031 6.872 7.609 1.00 97.88 187 ASP A C 1
ATOM 1404 O O . ASP A 1 187 ? -21.272 7.468 6.559 1.00 97.88 187 ASP A O 1
ATOM 1408 N N . ALA A 1 188 ? -20.766 5.562 7.615 1.00 96.69 188 ALA A N 1
ATOM 1409 C CA . ALA A 1 188 ? -20.908 4.694 6.447 1.00 96.69 188 ALA A CA 1
ATOM 1410 C C . ALA A 1 188 ? -21.050 3.219 6.833 1.00 96.69 188 ALA A C 1
ATOM 1412 O O . ALA A 1 188 ? -20.651 2.789 7.917 1.00 96.69 188 ALA A O 1
ATOM 1413 N N . THR A 1 189 ? -21.599 2.430 5.910 1.00 95.94 189 THR A N 1
ATOM 1414 C CA . THR A 1 189 ? -21.627 0.974 6.048 1.00 95.94 189 THR A CA 1
ATOM 1415 C C . THR A 1 189 ? -20.386 0.326 5.450 1.00 95.94 189 THR A C 1
ATOM 1417 O O . THR A 1 189 ? -19.752 0.898 4.566 1.00 95.94 189 THR A O 1
ATOM 1420 N N . LEU A 1 190 ? -20.093 -0.905 5.876 1.00 90.62 190 LEU A N 1
ATOM 1421 C CA . LEU A 1 190 ? -19.045 -1.747 5.277 1.00 90.62 190 LEU A CA 1
ATOM 1422 C C . LEU A 1 190 ? -19.216 -1.915 3.753 1.00 90.62 190 LEU A C 1
ATOM 1424 O O . LEU A 1 190 ? -18.231 -1.962 3.025 1.00 90.62 190 LEU A O 1
ATOM 1428 N N . ASP A 1 191 ? -20.464 -1.984 3.278 1.00 88.62 191 ASP A N 1
ATOM 1429 C CA . ASP A 1 191 ? -20.781 -2.135 1.851 1.00 88.62 191 ASP A CA 1
ATOM 1430 C C . ASP A 1 191 ? -20.661 -0.814 1.083 1.00 88.62 191 ASP A C 1
ATOM 1432 O O . ASP A 1 191 ? -20.281 -0.801 -0.086 1.00 88.62 191 ASP A O 1
ATOM 1436 N N . GLY A 1 192 ? -21.026 0.298 1.728 1.00 93.00 192 GLY A N 1
ATOM 1437 C CA . GLY A 1 192 ? -20.961 1.626 1.127 1.00 93.00 192 GLY A CA 1
ATOM 1438 C C . GLY A 1 192 ? -19.531 2.152 1.042 1.00 93.00 192 GLY A C 1
ATOM 1439 O O . GLY A 1 192 ? -19.184 2.839 0.084 1.00 93.00 192 GLY A O 1
ATOM 1440 N N . GLU A 1 193 ? -18.696 1.811 2.026 1.00 94.94 193 GLU A N 1
ATOM 1441 C CA . GLU A 1 193 ? -17.279 2.153 2.056 1.00 94.94 193 GLU A CA 1
ATOM 1442 C C . GLU A 1 193 ? -16.426 0.923 2.423 1.00 94.94 193 GLU A C 1
ATOM 1444 O O . GLU A 1 193 ? -16.138 0.697 3.600 1.00 94.94 193 GLU A O 1
ATOM 1449 N N . PRO A 1 194 ? -16.009 0.115 1.431 1.00 91.12 194 PRO A N 1
ATOM 1450 C CA . PRO A 1 194 ? -15.148 -1.045 1.661 1.00 91.12 194 PRO A CA 1
ATOM 1451 C C . PRO A 1 194 ? -13.720 -0.651 2.074 1.00 91.12 194 PRO A C 1
ATOM 1453 O O . PRO A 1 194 ? -13.260 0.469 1.839 1.00 91.12 194 PRO A O 1
ATOM 1456 N N . GLY A 1 195 ? -12.986 -1.610 2.654 1.00 89.69 195 GLY A N 1
ATOM 1457 C CA . GLY A 1 195 ? -11.681 -1.389 3.294 1.00 89.69 195 GLY A CA 1
ATOM 1458 C C . GLY A 1 195 ? -10.643 -0.666 2.430 1.00 89.69 195 GLY A C 1
ATOM 1459 O O . GLY A 1 195 ? -9.961 0.230 2.913 1.00 89.69 195 GLY A O 1
ATOM 1460 N N . PHE A 1 196 ? -10.570 -0.972 1.133 1.00 90.62 196 PHE A N 1
ATOM 1461 C CA . PHE A 1 196 ? -9.600 -0.363 0.213 1.00 90.62 196 PHE A CA 1
ATOM 1462 C C . PHE A 1 196 ? -9.770 1.156 0.004 1.00 90.62 196 PHE A C 1
ATOM 1464 O O . PHE A 1 196 ? -8.904 1.782 -0.604 1.00 90.62 196 PHE A O 1
ATOM 1471 N N . LEU A 1 197 ? -10.856 1.765 0.498 1.00 95.56 197 LEU A N 1
ATOM 1472 C CA . LEU A 1 197 ? -11.037 3.222 0.520 1.00 95.56 197 LEU A CA 1
ATOM 1473 C C . LEU A 1 197 ? -10.347 3.909 1.711 1.00 95.56 197 LEU A C 1
ATOM 1475 O O . LEU A 1 197 ? -10.390 5.139 1.809 1.00 95.56 197 LEU A O 1
ATOM 1479 N N . PHE A 1 198 ? -9.741 3.139 2.617 1.00 97.06 198 PHE A N 1
ATOM 1480 C CA . PHE A 1 198 ? -9.106 3.630 3.835 1.00 97.06 198 PHE A CA 1
ATOM 1481 C C . PHE A 1 198 ? -7.599 3.355 3.857 1.00 97.06 198 PHE A C 1
ATOM 1483 O O . PHE A 1 198 ? -7.089 2.379 3.309 1.00 97.06 198 PHE A O 1
ATOM 1490 N N . ASP A 1 199 ? -6.878 4.226 4.554 1.00 97.12 199 ASP A N 1
ATOM 1491 C CA . ASP A 1 199 ? -5.438 4.130 4.791 1.00 97.12 199 ASP A CA 1
ATOM 1492 C C . ASP A 1 199 ? -5.105 3.353 6.072 1.00 97.12 199 ASP A C 1
ATOM 1494 O O . ASP A 1 199 ? -3.988 2.862 6.240 1.00 97.12 199 ASP A O 1
ATOM 1498 N N . ALA A 1 200 ? -6.072 3.236 6.983 1.00 97.81 200 ALA A N 1
ATOM 1499 C CA . ALA A 1 200 ? -5.945 2.476 8.216 1.00 97.81 200 ALA A CA 1
ATOM 1500 C C . ALA A 1 200 ? -7.310 2.053 8.761 1.00 97.81 200 ALA A C 1
ATOM 1502 O O . ALA A 1 200 ? -8.336 2.657 8.438 1.00 97.81 200 ALA A O 1
ATOM 1503 N N . VAL A 1 201 ? -7.304 1.042 9.629 1.00 98.00 201 VAL A N 1
ATOM 1504 C CA . VAL A 1 201 ? -8.487 0.593 10.366 1.00 98.00 201 VAL A CA 1
ATOM 1505 C C . VAL A 1 201 ? -8.189 0.478 11.859 1.00 98.00 201 VAL A C 1
ATOM 1507 O O . VAL A 1 201 ? -7.166 -0.072 12.267 1.00 98.00 201 VAL A O 1
ATOM 1510 N N . VAL A 1 202 ? -9.097 0.999 12.679 1.00 97.50 202 VAL A N 1
ATOM 1511 C CA . VAL A 1 202 ? -9.110 0.826 14.132 1.00 97.50 202 VAL A CA 1
ATOM 1512 C C . VAL A 1 202 ? -10.178 -0.196 14.481 1.00 97.50 202 VAL A C 1
ATOM 1514 O O . VAL A 1 202 ? -11.336 -0.055 14.082 1.00 97.50 202 VAL A O 1
ATOM 1517 N N . LEU A 1 203 ? -9.777 -1.231 15.213 1.00 97.25 203 LEU A N 1
ATOM 1518 C CA . LEU A 1 203 ? -10.668 -2.285 15.673 1.00 97.25 203 LEU A CA 1
ATOM 1519 C C . LEU A 1 203 ? -11.494 -1.817 16.886 1.00 97.25 203 LEU A C 1
ATOM 1521 O O . LEU A 1 203 ? -10.997 -1.027 17.698 1.00 97.25 203 LEU A O 1
ATOM 1525 N N . PRO A 1 204 ? -12.748 -2.287 17.015 1.00 95.62 204 PRO A N 1
ATOM 1526 C CA . PRO A 1 204 ? -13.639 -1.899 18.104 1.00 95.62 204 PRO A CA 1
ATOM 1527 C C . PRO A 1 204 ? -13.115 -2.397 19.456 1.00 95.62 204 PRO A C 1
ATOM 1529 O O . PRO A 1 204 ? -12.408 -3.396 19.539 1.00 95.62 204 PRO A O 1
ATOM 1532 N N . GLN A 1 205 ? -13.548 -1.756 20.537 1.00 93.31 205 GLN A N 1
ATOM 1533 C CA . GLN A 1 205 ? -13.491 -2.335 21.881 1.00 93.31 205 GLN A CA 1
ATOM 1534 C C . GLN A 1 205 ? -14.898 -2.571 22.415 1.00 93.31 205 GLN A C 1
ATOM 1536 O O . GLN A 1 205 ? -15.821 -1.877 22.002 1.00 93.31 205 GLN A O 1
ATOM 1541 N N . GLY A 1 206 ? -15.037 -3.510 23.350 1.00 94.25 206 GLY A N 1
ATOM 1542 C CA . GLY A 1 206 ? -16.315 -3.949 23.912 1.00 94.25 206 GLY A CA 1
ATOM 1543 C C . GLY A 1 206 ? -16.691 -5.339 23.404 1.00 94.25 206 GLY A C 1
ATOM 1544 O O . GLY A 1 206 ? -16.775 -5.565 22.197 1.00 94.25 206 GLY A O 1
ATOM 1545 N N . ASP A 1 207 ? -16.904 -6.275 24.329 1.00 95.31 207 ASP A N 1
ATOM 1546 C CA . ASP A 1 207 ? -17.084 -7.696 24.005 1.00 95.31 207 ASP A CA 1
ATOM 1547 C C . ASP A 1 207 ? -18.301 -7.936 23.106 1.00 95.31 207 ASP A C 1
ATOM 1549 O O . ASP A 1 207 ? -18.203 -8.676 22.130 1.00 95.31 207 ASP A O 1
ATOM 1553 N N . ALA A 1 208 ? -19.417 -7.248 23.368 1.00 95.56 208 ALA A N 1
ATOM 1554 C CA . ALA A 1 208 ? -20.628 -7.344 22.554 1.00 95.56 208 ALA A CA 1
ATOM 1555 C C . ALA A 1 208 ? -20.396 -6.861 21.110 1.00 95.56 208 ALA A C 1
ATOM 1557 O O . ALA A 1 208 ? -20.786 -7.541 20.155 1.00 95.56 208 ALA A O 1
ATOM 1558 N N . ALA A 1 209 ? -19.693 -5.736 20.941 1.00 96.62 209 ALA A N 1
ATOM 1559 C CA . ALA A 1 209 ? -19.356 -5.196 19.628 1.00 96.62 209 ALA A CA 1
ATOM 1560 C C . ALA A 1 209 ? -18.408 -6.131 18.863 1.00 96.62 209 ALA A C 1
ATOM 1562 O O . ALA A 1 209 ? -18.644 -6.433 17.691 1.00 96.62 209 ALA A O 1
ATOM 1563 N N . ILE A 1 210 ? -17.363 -6.633 19.529 1.00 97.44 210 ILE A N 1
ATOM 1564 C CA . ILE A 1 210 ? -16.396 -7.581 18.958 1.00 97.44 210 ILE A CA 1
ATOM 1565 C C . ILE A 1 210 ? -17.085 -8.887 18.552 1.00 97.44 210 ILE A C 1
ATOM 1567 O O . ILE A 1 210 ? -16.835 -9.407 17.462 1.00 97.44 210 ILE A O 1
ATOM 1571 N N . GLU A 1 211 ? -17.962 -9.421 19.400 1.00 97.00 211 GLU A N 1
ATOM 1572 C CA . GLU A 1 211 ? -18.689 -10.656 19.124 1.00 97.00 211 GLU A CA 1
ATOM 1573 C C . GLU A 1 211 ? -19.631 -10.484 17.926 1.00 97.00 211 GLU A C 1
ATOM 1575 O O . GLU A 1 211 ? -19.597 -11.291 16.993 1.00 97.00 211 GLU A O 1
ATOM 1580 N N . SER A 1 212 ? -20.422 -9.406 17.917 1.00 96.38 212 SER A N 1
ATOM 1581 C CA . SER A 1 212 ? -21.343 -9.064 16.829 1.00 96.38 212 SER A CA 1
ATOM 1582 C C . SER A 1 212 ? -20.610 -8.903 15.495 1.00 96.38 212 SER A C 1
ATOM 1584 O O . SER A 1 212 ? -20.924 -9.594 14.522 1.00 96.38 212 SER A O 1
ATOM 1586 N N . LEU A 1 213 ? -19.565 -8.071 15.465 1.00 96.94 213 LEU A N 1
ATOM 1587 C CA . LEU A 1 213 ? -18.766 -7.832 14.264 1.00 96.94 213 LEU A CA 1
ATOM 1588 C C . LEU A 1 213 ? -18.039 -9.091 13.798 1.00 96.94 213 LEU A C 1
ATOM 1590 O O . LEU A 1 213 ? -17.958 -9.341 12.599 1.00 96.94 213 LEU A O 1
ATOM 1594 N N . GLY A 1 214 ? -17.569 -9.928 14.720 1.00 96.25 214 GLY A N 1
ATOM 1595 C CA . GLY A 1 214 ? -16.888 -11.164 14.364 1.00 96.25 214 GLY A CA 1
ATOM 1596 C C . GLY A 1 214 ? -17.806 -12.192 13.698 1.00 96.25 214 GLY A C 1
ATOM 1597 O O . GLY A 1 214 ? -17.325 -13.029 12.938 1.00 96.25 214 GLY A O 1
ATOM 1598 N N . ARG A 1 215 ? -19.122 -12.159 13.960 1.00 95.88 215 ARG A N 1
ATOM 1599 C CA . ARG A 1 215 ? -20.096 -13.016 13.257 1.00 95.88 215 ARG A CA 1
ATOM 1600 C C . ARG A 1 215 ? -20.357 -12.556 11.819 1.00 95.88 215 ARG A C 1
ATOM 1602 O O . ARG A 1 215 ? -20.931 -13.323 11.053 1.00 95.88 215 ARG A O 1
ATOM 1609 N N . ASN A 1 216 ? -19.941 -11.344 11.446 1.00 95.19 216 ASN A N 1
ATOM 1610 C CA . ASN A 1 216 ? -20.098 -10.818 10.096 1.00 95.19 216 ASN A CA 1
ATOM 1611 C C . ASN A 1 216 ? -18.859 -11.152 9.234 1.00 95.19 216 ASN A C 1
ATOM 1613 O O . ASN A 1 216 ? -17.791 -10.579 9.464 1.00 95.19 216 ASN A O 1
ATOM 1617 N N . PRO A 1 217 ? -18.982 -12.014 8.205 1.00 94.31 217 PRO A N 1
ATOM 1618 C CA . PRO A 1 217 ? -17.855 -12.395 7.351 1.00 94.31 217 PRO A CA 1
ATOM 1619 C C . PRO A 1 217 ? -17.188 -11.196 6.671 1.00 94.31 217 PRO A C 1
ATOM 1621 O O . PRO A 1 217 ? -15.967 -11.162 6.556 1.00 94.31 217 PRO A O 1
ATOM 1624 N N . ARG A 1 218 ? -17.972 -10.173 6.304 1.00 93.12 218 ARG A N 1
ATOM 1625 C CA . ARG A 1 218 ? -17.476 -8.982 5.600 1.00 93.12 218 ARG A CA 1
ATOM 1626 C C . ARG A 1 218 ? -16.529 -8.145 6.452 1.00 93.12 218 ARG A C 1
ATOM 1628 O O . ARG A 1 218 ? -15.637 -7.495 5.921 1.00 93.12 218 ARG A O 1
ATOM 1635 N N . VAL A 1 219 ? -16.691 -8.168 7.778 1.00 96.06 219 VAL A N 1
ATOM 1636 C CA . VAL A 1 219 ? -15.738 -7.517 8.691 1.00 96.06 219 VAL A CA 1
ATOM 1637 C C . VAL A 1 219 ? -14.402 -8.250 8.655 1.00 96.06 219 VAL A C 1
ATOM 1639 O O . VAL A 1 219 ? -13.353 -7.617 8.587 1.00 96.06 219 VAL A O 1
ATOM 1642 N N . ILE A 1 220 ? -14.437 -9.583 8.681 1.00 96.06 220 ILE A N 1
ATOM 1643 C CA . ILE A 1 220 ? -13.226 -10.405 8.635 1.00 96.06 220 ILE A CA 1
ATOM 1644 C C . ILE A 1 220 ? -12.513 -10.233 7.289 1.00 96.06 220 ILE A C 1
ATOM 1646 O O . ILE A 1 220 ? -11.296 -10.069 7.267 1.00 96.06 220 ILE A O 1
ATOM 1650 N N . GLU A 1 221 ? -13.258 -10.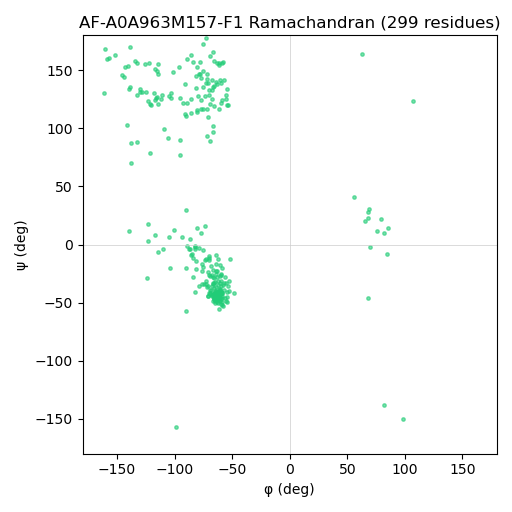204 6.184 1.00 94.44 221 GLU A N 1
ATOM 1651 C CA . GLU A 1 221 ? -12.734 -9.905 4.845 1.00 94.44 221 GLU A CA 1
ATOM 1652 C C . GLU A 1 221 ? -12.104 -8.512 4.783 1.00 94.44 221 GLU A C 1
ATOM 1654 O O . GLU A 1 221 ? -10.961 -8.392 4.357 1.00 94.44 221 GLU A O 1
ATOM 1659 N N . LEU A 1 222 ? -12.774 -7.480 5.310 1.00 95.50 222 LEU A N 1
ATOM 1660 C CA . LEU A 1 222 ? -12.215 -6.129 5.378 1.00 95.50 222 LEU A CA 1
ATOM 1661 C C . LEU A 1 222 ? -10.878 -6.107 6.126 1.00 95.50 222 LEU A C 1
ATOM 1663 O O . LEU A 1 222 ? -9.923 -5.494 5.656 1.00 95.50 222 LEU A O 1
ATOM 1667 N N . ILE A 1 223 ? -10.784 -6.773 7.280 1.00 97.06 223 ILE A N 1
ATOM 1668 C CA . ILE A 1 223 ? -9.542 -6.815 8.065 1.00 97.06 223 ILE A CA 1
ATOM 1669 C C . ILE A 1 223 ? -8.437 -7.546 7.284 1.00 97.06 223 ILE A C 1
ATOM 1671 O O . ILE A 1 223 ? -7.299 -7.070 7.254 1.00 97.06 223 ILE A O 1
ATOM 1675 N N . LYS A 1 224 ? -8.765 -8.658 6.614 1.00 95.31 224 LYS A N 1
ATOM 1676 C CA . LYS A 1 224 ? -7.829 -9.396 5.749 1.00 95.31 224 LYS A CA 1
ATOM 1677 C C . LYS A 1 224 ? -7.347 -8.556 4.569 1.00 95.31 224 LYS A C 1
ATOM 1679 O O . LYS A 1 224 ? -6.146 -8.530 4.309 1.00 95.31 224 LYS A O 1
ATOM 1684 N N . ASP A 1 225 ? -8.240 -7.827 3.909 1.00 93.69 225 ASP A N 1
ATOM 1685 C CA . ASP A 1 225 ? -7.899 -6.941 2.795 1.00 93.69 225 ASP A CA 1
ATOM 1686 C C . ASP A 1 225 ? -6.998 -5.793 3.250 1.00 93.69 225 ASP A C 1
ATOM 1688 O O . ASP A 1 225 ? -5.978 -5.516 2.621 1.00 93.69 225 ASP A O 1
ATOM 1692 N N . MET A 1 226 ? -7.318 -5.159 4.382 1.00 95.88 226 MET A N 1
ATOM 1693 C CA . MET A 1 226 ? -6.468 -4.120 4.971 1.00 95.88 226 MET A CA 1
ATOM 1694 C C . MET A 1 226 ? -5.075 -4.659 5.305 1.00 95.88 226 MET A C 1
ATOM 1696 O O . MET A 1 226 ? -4.071 -3.995 5.040 1.00 95.88 226 MET A O 1
ATOM 1700 N N . HIS A 1 227 ? -4.994 -5.878 5.841 1.00 95.19 227 HIS A N 1
ATOM 1701 C CA . HIS A 1 227 ? -3.722 -6.520 6.146 1.00 95.19 227 HIS A CA 1
ATOM 1702 C C . HIS A 1 227 ? -2.908 -6.804 4.881 1.00 95.19 227 HIS A C 1
ATOM 1704 O O . HIS A 1 227 ? -1.746 -6.393 4.805 1.00 95.19 227 HIS A O 1
ATOM 1710 N N . ARG A 1 228 ? -3.537 -7.439 3.880 1.00 92.06 228 ARG A N 1
ATOM 1711 C CA . ARG A 1 228 ? -2.936 -7.802 2.590 1.00 92.06 228 ARG A CA 1
ATOM 1712 C C . ARG A 1 228 ? -2.453 -6.582 1.809 1.00 92.06 228 ARG A C 1
ATOM 1714 O O . ARG A 1 228 ? -1.390 -6.638 1.210 1.00 92.06 228 ARG A O 1
ATOM 1721 N N . HIS A 1 229 ? -3.186 -5.473 1.850 1.00 92.94 229 HIS A N 1
ATOM 1722 C CA . HIS A 1 229 ? -2.789 -4.214 1.210 1.00 92.94 229 HIS A CA 1
ATOM 1723 C C . HIS A 1 229 ? -1.781 -3.395 2.035 1.00 92.94 229 HIS A C 1
ATOM 1725 O O . HIS A 1 229 ? -1.599 -2.200 1.790 1.00 92.94 229 HIS A O 1
ATOM 1731 N N . GLY A 1 230 ? -1.159 -3.998 3.054 1.00 93.94 230 GLY A N 1
ATOM 1732 C CA . GLY A 1 230 ? -0.124 -3.355 3.856 1.00 93.94 230 GLY A CA 1
ATOM 1733 C C . GLY A 1 230 ? -0.623 -2.166 4.678 1.00 93.94 230 GLY A C 1
ATOM 1734 O O . GLY A 1 230 ? 0.191 -1.332 5.062 1.00 93.94 230 GLY A O 1
ATOM 1735 N N . LYS A 1 231 ? -1.931 -2.041 4.943 1.00 96.62 231 LYS A N 1
ATOM 1736 C CA . LYS A 1 231 ? -2.502 -0.908 5.689 1.00 96.62 231 LYS A CA 1
ATOM 1737 C C . LYS A 1 231 ? -2.334 -1.074 7.192 1.00 96.62 231 LYS A C 1
ATOM 1739 O O . LYS A 1 231 ? -2.259 -2.188 7.713 1.00 96.62 231 LYS A O 1
ATOM 1744 N N . THR A 1 232 ? -2.284 0.044 7.908 1.00 97.25 232 THR A N 1
ATOM 1745 C CA . THR A 1 232 ? -2.153 0.017 9.368 1.00 97.25 232 THR A CA 1
ATOM 1746 C C . THR A 1 232 ? -3.442 -0.503 10.005 1.00 97.25 232 THR A C 1
ATOM 1748 O O . THR A 1 232 ? -4.531 -0.002 9.721 1.00 97.25 232 THR A O 1
ATOM 1751 N N . ILE A 1 233 ? -3.311 -1.490 10.889 1.00 98.06 233 ILE A N 1
ATOM 1752 C CA . ILE A 1 233 ? -4.391 -2.050 11.698 1.00 98.06 233 ILE A CA 1
ATOM 1753 C C . ILE A 1 233 ? -4.078 -1.751 13.159 1.00 98.06 233 ILE A C 1
ATOM 1755 O O . ILE A 1 233 ? -2.988 -2.051 13.646 1.00 98.06 233 ILE A O 1
ATOM 1759 N N . VAL A 1 234 ? -5.034 -1.146 13.854 1.00 97.12 234 VAL A N 1
ATOM 1760 C CA . VAL A 1 234 ? -4.862 -0.677 15.228 1.00 97.12 234 VAL A CA 1
ATOM 1761 C C . VAL A 1 234 ? -5.807 -1.430 16.151 1.00 97.12 234 VAL A C 1
ATOM 1763 O O . VAL A 1 234 ? -7.022 -1.406 15.971 1.00 97.12 234 VAL A O 1
ATOM 1766 N N . SER A 1 235 ? -5.241 -2.047 17.181 1.00 95.31 235 SER A N 1
ATOM 1767 C CA . SER A 1 235 ? -5.944 -2.652 18.303 1.00 95.31 235 SER A CA 1
ATOM 1768 C C . SER A 1 235 ? -5.365 -2.129 19.612 1.00 95.31 235 SER A C 1
ATOM 1770 O O . SER A 1 235 ? -4.164 -2.174 19.867 1.00 95.31 235 SER A O 1
ATOM 1772 N N . PHE A 1 236 ? -6.236 -1.691 20.506 1.00 92.62 236 PHE A N 1
ATOM 1773 C CA . PHE A 1 236 ? -5.842 -1.330 21.869 1.00 92.62 236 PHE A CA 1
ATOM 1774 C C . PHE A 1 236 ? -5.715 -2.564 22.779 1.00 92.62 236 PHE A C 1
ATOM 1776 O O . PHE A 1 236 ? -4.989 -2.550 23.768 1.00 92.62 236 PHE A O 1
ATOM 1783 N N . ALA A 1 237 ? -6.355 -3.680 22.420 1.00 91.75 237 ALA A N 1
ATOM 1784 C CA . ALA A 1 237 ? -6.162 -4.950 23.107 1.00 91.75 237 ALA A CA 1
ATOM 1785 C C . ALA A 1 237 ? -4.832 -5.597 22.685 1.00 91.75 237 ALA A C 1
ATOM 1787 O O . ALA A 1 237 ? -4.451 -5.535 21.512 1.00 91.75 237 ALA A O 1
ATOM 1788 N N . LYS A 1 238 ? -4.134 -6.251 23.628 1.00 91.00 238 LYS A N 1
ATOM 1789 C CA . LYS A 1 238 ? -2.898 -7.020 23.349 1.00 91.00 238 LYS A CA 1
ATOM 1790 C C . LYS A 1 238 ? -3.151 -8.232 22.447 1.00 91.00 238 LYS A C 1
ATOM 1792 O O . LYS A 1 238 ? -2.274 -8.626 21.689 1.00 91.00 238 LYS A O 1
ATOM 1797 N N . ARG A 1 239 ? -4.340 -8.822 22.563 1.00 92.12 239 ARG A N 1
ATOM 1798 C CA . ARG A 1 239 ? -4.877 -9.885 21.710 1.00 92.12 239 ARG A CA 1
ATOM 1799 C C . ARG A 1 239 ? -6.292 -9.476 21.340 1.00 92.12 239 ARG A C 1
ATOM 1801 O O . ARG A 1 239 ? -7.044 -9.085 22.229 1.00 92.12 239 ARG A O 1
ATOM 1808 N N . HIS A 1 240 ? -6.621 -9.501 20.054 1.00 95.88 240 HIS A N 1
ATOM 1809 C CA . HIS A 1 240 ? -7.905 -9.016 19.566 1.00 95.88 240 HIS A CA 1
ATOM 1810 C C . HIS A 1 240 ? -8.658 -10.148 18.860 1.00 95.88 240 HIS A C 1
ATOM 1812 O O . HIS A 1 240 ? -8.161 -10.627 17.838 1.00 95.88 240 HIS A O 1
ATOM 1818 N N . PRO A 1 241 ? -9.865 -10.537 19.312 1.00 96.88 241 PRO A N 1
ATOM 1819 C CA . PRO A 1 241 ? -10.583 -11.673 18.730 1.00 96.88 241 PRO A CA 1
ATOM 1820 C C . PRO A 1 241 ? -10.847 -11.539 17.224 1.00 96.88 241 PRO A C 1
ATOM 1822 O O . PRO A 1 241 ? -10.813 -12.527 16.501 1.00 96.88 241 PRO A O 1
ATOM 1825 N N . LEU A 1 242 ? -11.064 -10.320 16.710 1.00 97.69 242 LEU A N 1
ATOM 1826 C CA . LEU A 1 242 ? -11.203 -10.116 15.257 1.00 97.69 242 LEU A CA 1
ATOM 1827 C C . LEU A 1 242 ? -9.909 -10.381 14.471 1.00 97.69 242 LEU A C 1
ATOM 1829 O O . LEU A 1 242 ? -9.999 -10.862 13.347 1.00 97.69 242 LEU A O 1
ATOM 1833 N N . LEU A 1 243 ? -8.729 -10.102 15.041 1.00 97.62 243 LEU A N 1
ATOM 1834 C CA . LEU A 1 243 ? -7.451 -10.441 14.399 1.00 97.62 243 LEU A CA 1
ATOM 1835 C C . LEU A 1 243 ? -7.245 -11.955 14.390 1.00 97.62 243 LEU A C 1
ATOM 1837 O O . LEU A 1 243 ? -6.888 -12.513 13.360 1.00 97.62 243 LEU A O 1
ATOM 1841 N N . GLU A 1 244 ? -7.557 -12.624 15.502 1.00 96.44 244 GLU A N 1
ATOM 1842 C CA . GLU A 1 244 ? -7.476 -14.085 15.613 1.00 96.44 244 GLU A CA 1
ATOM 1843 C C . GLU A 1 244 ? -8.421 -14.775 14.617 1.00 96.44 244 GLU A C 1
ATOM 1845 O O . GLU A 1 244 ? -8.014 -15.681 13.897 1.00 96.44 244 GLU A O 1
ATOM 1850 N N . ARG A 1 245 ? -9.665 -14.296 14.487 1.00 96.94 245 ARG A N 1
ATOM 1851 C CA . ARG A 1 245 ? -10.621 -14.807 13.484 1.00 96.94 245 ARG A CA 1
ATOM 1852 C C . ARG A 1 245 ? -10.200 -14.510 12.046 1.00 96.94 245 ARG A C 1
ATOM 1854 O O . ARG A 1 245 ? -10.581 -15.246 11.137 1.00 96.94 245 ARG A O 1
ATOM 1861 N N . ALA A 1 246 ? -9.448 -13.434 11.834 1.00 96.44 246 ALA A N 1
ATOM 1862 C CA . ALA A 1 246 ? -8.874 -13.097 10.540 1.00 96.44 246 ALA A CA 1
ATOM 1863 C C . ALA A 1 246 ? -7.561 -13.843 10.246 1.00 96.44 246 ALA A C 1
ATOM 1865 O O . ALA A 1 246 ? -7.042 -13.683 9.145 1.00 96.44 246 ALA A O 1
ATOM 1866 N N . ASP A 1 247 ? -7.071 -14.671 11.175 1.00 94.56 247 ASP A N 1
ATOM 1867 C CA . ASP A 1 247 ? -5.773 -15.354 11.103 1.00 94.56 247 ASP A CA 1
ATOM 1868 C C . ASP A 1 247 ? -4.599 -14.374 10.906 1.00 94.56 247 ASP A C 1
ATOM 1870 O O . ASP A 1 247 ? -3.687 -14.588 10.111 1.00 94.56 247 ASP A O 1
ATOM 1874 N N . ILE A 1 248 ? -4.656 -13.237 11.608 1.00 94.81 248 ILE A N 1
ATOM 1875 C CA . ILE A 1 248 ? -3.640 -12.183 11.555 1.00 94.81 248 ILE A CA 1
ATOM 1876 C C . ILE A 1 248 ? -2.910 -12.100 12.891 1.00 94.81 248 ILE A C 1
ATOM 1878 O O . ILE A 1 248 ? -3.506 -11.889 13.950 1.00 94.81 248 ILE A O 1
ATOM 1882 N N . SER A 1 249 ? -1.586 -12.203 12.817 1.00 91.50 249 SER A N 1
ATOM 1883 C CA . SER A 1 249 ? -0.668 -12.044 13.940 1.00 91.50 249 SER A CA 1
ATOM 1884 C C . SER A 1 249 ? -0.021 -10.658 13.917 1.00 91.50 249 SER A C 1
ATOM 1886 O O . SER A 1 249 ? 0.271 -10.117 12.858 1.00 91.50 249 SER A O 1
ATOM 1888 N N . ALA A 1 250 ? 0.297 -10.110 15.093 1.00 92.69 250 ALA A N 1
ATOM 1889 C CA . ALA A 1 250 ? 1.172 -8.936 15.211 1.00 92.69 250 ALA A CA 1
ATOM 1890 C C . ALA A 1 250 ? 2.668 -9.286 15.036 1.00 92.69 250 ALA A C 1
ATOM 1892 O O . ALA A 1 250 ? 3.548 -8.486 15.355 1.00 92.69 250 ALA A O 1
ATOM 1893 N N . GLN A 1 251 ? 2.968 -10.511 14.601 1.00 91.62 251 GLN A N 1
ATOM 1894 C CA . GLN A 1 251 ? 4.300 -10.998 14.271 1.00 91.62 251 GLN A CA 1
ATOM 1895 C C . GLN A 1 251 ? 4.299 -11.532 12.840 1.00 91.62 251 GLN A C 1
ATOM 1897 O O . GLN A 1 251 ? 3.447 -12.345 12.479 1.00 91.62 251 GLN A O 1
ATOM 1902 N N . LEU A 1 252 ? 5.287 -11.108 12.066 1.00 88.12 252 LEU A N 1
ATOM 1903 C CA . LEU A 1 252 ? 5.586 -11.600 10.737 1.00 88.12 252 LEU A CA 1
ATOM 1904 C C . LEU A 1 252 ? 6.387 -12.910 10.817 1.00 88.12 252 LEU A C 1
ATOM 1906 O O . LEU A 1 252 ? 7.369 -12.985 11.570 1.00 88.12 252 LEU A O 1
ATOM 1910 N N . PRO A 1 253 ? 6.031 -13.930 10.015 1.00 83.62 253 PRO A N 1
ATOM 1911 C CA . PRO A 1 253 ? 6.819 -15.153 9.899 1.00 83.62 253 PRO A CA 1
ATOM 1912 C C . PRO A 1 253 ? 8.281 -14.843 9.548 1.00 83.62 253 PRO A C 1
ATOM 1914 O O . PRO A 1 253 ? 8.565 -14.208 8.539 1.00 83.62 253 PRO A O 1
ATOM 1917 N N . GLY A 1 254 ? 9.220 -15.249 10.407 1.00 80.88 254 GLY A N 1
ATOM 1918 C CA . GLY A 1 254 ? 10.660 -15.069 10.173 1.00 80.88 254 GLY A CA 1
ATOM 1919 C C . GLY A 1 254 ? 11.191 -13.627 10.243 1.00 80.88 254 GLY A C 1
ATOM 1920 O O . GLY A 1 254 ? 12.400 -13.447 10.133 1.00 80.88 254 GLY A O 1
ATOM 1921 N N . ALA A 1 255 ? 10.338 -12.617 10.465 1.00 79.75 255 ALA A N 1
ATOM 1922 C CA . ALA A 1 255 ? 10.722 -11.198 10.443 1.00 79.75 255 ALA A CA 1
ATOM 1923 C C . ALA A 1 255 ? 10.404 -10.426 11.743 1.00 79.75 255 ALA A C 1
ATOM 1925 O O . ALA A 1 255 ? 10.683 -9.231 11.840 1.00 79.75 255 ALA A O 1
ATOM 1926 N N . GLY A 1 256 ? 9.876 -11.097 12.772 1.00 88.69 256 GLY A N 1
ATOM 1927 C CA . GLY A 1 256 ? 9.622 -10.488 14.082 1.00 88.69 256 GLY A CA 1
ATOM 1928 C C . GLY A 1 256 ? 8.312 -9.707 14.115 1.00 88.69 256 GLY A C 1
ATOM 1929 O O . GLY A 1 256 ? 7.306 -10.192 13.617 1.00 88.69 256 GLY A O 1
ATOM 1930 N N . ALA A 1 257 ? 8.286 -8.525 14.731 1.00 92.25 257 ALA A N 1
ATOM 1931 C CA . ALA A 1 257 ? 7.046 -7.765 14.897 1.00 92.25 257 ALA A CA 1
ATOM 1932 C C . ALA A 1 257 ? 6.558 -7.140 13.580 1.00 92.25 257 ALA A C 1
ATOM 1934 O O . ALA A 1 257 ? 7.350 -6.566 12.835 1.00 92.25 257 ALA A O 1
ATOM 1935 N N . ASP A 1 258 ? 5.248 -7.190 13.334 1.00 94.06 258 ASP A N 1
ATOM 1936 C CA . ASP A 1 258 ? 4.624 -6.475 12.219 1.00 94.06 258 ASP A CA 1
ATOM 1937 C C . ASP A 1 258 ? 4.530 -4.972 12.551 1.00 94.06 258 ASP A C 1
ATOM 1939 O O . ASP A 1 258 ? 3.821 -4.598 13.492 1.00 94.06 258 ASP A O 1
ATOM 1943 N N . PRO A 1 259 ? 5.209 -4.082 11.802 1.00 93.00 259 PRO A N 1
ATOM 1944 C CA . PRO A 1 259 ? 5.229 -2.650 12.110 1.00 93.00 259 PRO A CA 1
ATOM 1945 C C . PRO A 1 259 ? 3.887 -1.941 11.863 1.00 93.00 259 PRO A C 1
ATOM 1947 O O . PRO A 1 259 ? 3.707 -0.803 12.300 1.00 93.00 259 PRO A O 1
ATOM 1950 N N . GLY A 1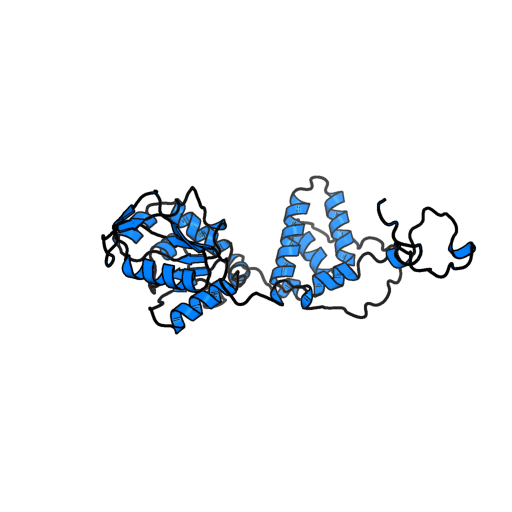 260 ? 2.953 -2.584 11.165 1.00 95.06 260 GLY A N 1
ATOM 1951 C CA . GLY A 1 260 ? 1.642 -2.044 10.842 1.00 95.06 260 GLY A CA 1
ATOM 1952 C C . GLY A 1 260 ? 0.474 -2.701 11.567 1.00 95.06 260 GLY A C 1
ATOM 1953 O O . GLY A 1 260 ? -0.655 -2.275 11.333 1.00 95.06 260 GLY A O 1
ATOM 1954 N N . VAL A 1 261 ? 0.685 -3.754 12.364 1.00 96.81 261 VAL A N 1
ATOM 1955 C CA . VAL A 1 261 ? -0.349 -4.333 13.239 1.00 96.81 261 VAL A CA 1
ATOM 1956 C C . VAL A 1 261 ? -0.022 -3.927 14.669 1.00 96.81 261 VAL A C 1
ATOM 1958 O O . VAL A 1 261 ? 0.732 -4.589 15.380 1.00 96.81 261 VAL A O 1
ATOM 1961 N N . LEU A 1 262 ? -0.583 -2.799 15.093 1.00 96.38 262 LEU A N 1
ATOM 1962 C CA . LEU A 1 262 ? -0.325 -2.246 16.415 1.00 96.38 262 LEU A CA 1
ATOM 1963 C C . LEU A 1 262 ? -1.328 -2.818 17.417 1.00 96.38 262 LEU A C 1
ATOM 1965 O O . LEU A 1 262 ? -2.533 -2.651 17.247 1.00 96.38 262 LEU A O 1
ATOM 1969 N N . VAL A 1 263 ? -0.830 -3.480 18.463 1.00 95.81 263 VAL A N 1
ATOM 1970 C CA . VAL A 1 263 ? -1.636 -4.131 19.510 1.00 95.81 263 VAL A CA 1
ATOM 1971 C C . VAL A 1 263 ? -1.241 -3.644 20.902 1.00 95.81 263 VAL A C 1
ATOM 1973 O O . VAL A 1 263 ? -0.102 -3.240 21.133 1.00 95.81 263 VAL A O 1
ATOM 1976 N N . GLY A 1 264 ? -2.164 -3.736 21.862 1.00 90.56 264 GLY A N 1
ATOM 1977 C CA . GLY A 1 264 ? -1.878 -3.453 23.273 1.00 90.56 264 GLY A CA 1
ATOM 1978 C C . GLY A 1 264 ? -1.574 -1.987 23.578 1.00 90.56 264 GLY A C 1
ATOM 1979 O O . GLY A 1 264 ? -0.885 -1.702 24.559 1.00 90.56 264 GLY A O 1
ATOM 1980 N N . LEU A 1 265 ? -2.041 -1.082 22.721 1.00 85.62 265 LEU A N 1
ATOM 1981 C CA . LEU A 1 265 ? -1.864 0.354 22.880 1.00 85.62 265 LEU A CA 1
ATOM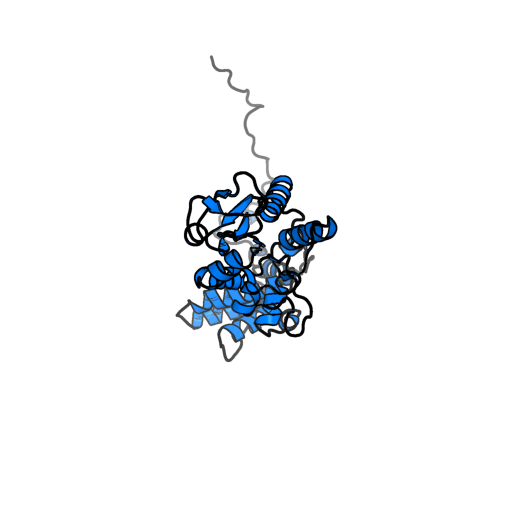 1982 C C . LEU A 1 265 ? -2.741 0.885 24.021 1.00 85.62 265 LEU A C 1
ATOM 1984 O O . LEU A 1 265 ? -3.876 0.445 24.194 1.00 85.62 265 LEU A O 1
ATOM 1988 N N . GLY A 1 266 ? -2.220 1.840 24.790 1.00 83.88 266 GLY A N 1
ATOM 1989 C CA . GLY A 1 266 ? -2.996 2.608 25.761 1.00 83.88 266 GLY A CA 1
ATOM 1990 C C . GLY A 1 266 ? -3.409 3.970 25.205 1.00 83.88 266 GLY A C 1
ATOM 1991 O O . GLY A 1 266 ? -3.430 4.194 23.997 1.00 83.88 266 GLY A O 1
ATOM 1992 N N . ASP A 1 267 ? -3.685 4.902 26.115 1.00 78.00 267 ASP A N 1
ATOM 1993 C CA . ASP A 1 267 ? -4.077 6.283 25.787 1.00 78.00 267 ASP A CA 1
ATOM 1994 C C . ASP A 1 267 ? -2.913 7.276 25.930 1.00 78.00 267 ASP A C 1
ATOM 1996 O O . ASP A 1 267 ? -3.097 8.495 25.953 1.00 78.00 267 ASP A O 1
ATOM 2000 N N . ARG A 1 268 ? -1.680 6.772 26.068 1.00 85.94 268 ARG A N 1
ATOM 2001 C CA . ARG A 1 268 ? -0.506 7.630 26.245 1.00 85.94 268 ARG A CA 1
ATOM 2002 C C . ARG A 1 268 ? -0.195 8.322 24.928 1.00 85.94 268 ARG A C 1
ATOM 2004 O O . ARG A 1 268 ? -0.279 7.716 23.863 1.00 85.94 268 ARG A O 1
ATOM 2011 N N . LYS A 1 269 ? 0.305 9.557 25.006 1.00 84.12 269 LYS A N 1
ATOM 2012 C CA . LYS A 1 269 ? 0.767 10.310 23.829 1.00 84.12 269 LYS A CA 1
ATOM 2013 C C . LYS A 1 269 ? 1.704 9.486 22.933 1.00 84.12 269 LYS A C 1
ATOM 2015 O O . LYS A 1 269 ? 1.536 9.492 21.725 1.00 84.12 269 LYS A O 1
ATOM 2020 N N . ALA A 1 270 ? 2.624 8.724 23.527 1.00 88.31 270 ALA A N 1
ATOM 2021 C CA . ALA A 1 270 ? 3.543 7.862 22.784 1.00 88.31 270 ALA A CA 1
ATOM 2022 C C . ALA A 1 270 ? 2.841 6.746 21.983 1.00 88.31 270 ALA A C 1
ATOM 2024 O O . ALA A 1 270 ? 3.295 6.419 20.891 1.00 88.31 270 ALA A O 1
ATOM 2025 N N . ASP A 1 271 ? 1.743 6.185 22.501 1.00 89.38 271 ASP A N 1
ATOM 2026 C CA . ASP A 1 271 ? 0.974 5.136 21.818 1.00 89.38 271 ASP A CA 1
ATOM 2027 C C . ASP A 1 271 ? 0.249 5.722 20.596 1.00 89.38 271 ASP A C 1
ATOM 2029 O O . ASP A 1 271 ? 0.276 5.155 19.506 1.00 89.38 271 ASP A O 1
ATOM 2033 N N . ILE A 1 272 ? -0.325 6.917 20.755 1.00 84.75 272 ILE A N 1
ATOM 2034 C CA . ILE A 1 272 ? -0.961 7.660 19.665 1.00 84.75 272 ILE A CA 1
ATOM 2035 C C . ILE A 1 272 ? 0.060 8.089 18.610 1.00 84.75 272 ILE A C 1
ATOM 2037 O O . ILE A 1 272 ? -0.167 7.875 17.423 1.00 84.75 272 ILE A O 1
ATOM 2041 N N . ASP A 1 273 ? 1.195 8.653 19.020 1.00 89.94 273 ASP A N 1
ATOM 2042 C CA . ASP A 1 273 ? 2.253 9.071 18.098 1.00 89.94 273 ASP A CA 1
ATOM 2043 C C . ASP A 1 273 ? 2.797 7.863 17.304 1.00 89.94 273 ASP A C 1
ATOM 2045 O O . ASP A 1 273 ? 3.129 7.992 16.123 1.00 89.94 273 ASP A O 1
ATOM 2049 N N . ALA A 1 274 ? 2.836 6.668 17.912 1.00 92.69 274 ALA A N 1
ATOM 2050 C CA . ALA A 1 274 ? 3.177 5.427 17.219 1.00 92.69 274 ALA A CA 1
ATOM 2051 C C . ALA A 1 274 ? 2.127 5.038 16.164 1.00 92.69 274 ALA A C 1
ATOM 2053 O O . ALA A 1 274 ? 2.508 4.680 15.047 1.00 92.69 274 ALA A O 1
ATOM 2054 N N . ILE A 1 275 ? 0.830 5.169 16.475 1.00 93.62 275 ILE A N 1
ATOM 2055 C CA . ILE A 1 275 ? -0.250 4.965 15.496 1.00 93.62 275 ILE A CA 1
ATOM 2056 C C . ILE A 1 275 ? -0.099 5.931 14.323 1.00 93.62 275 ILE A C 1
ATOM 2058 O O . ILE A 1 275 ? -0.060 5.500 13.172 1.00 93.62 275 ILE A O 1
ATOM 2062 N N . GLU A 1 276 ? 0.027 7.231 14.590 1.00 93.00 276 GLU A N 1
ATOM 2063 C CA . GLU A 1 276 ? 0.139 8.234 13.529 1.00 93.00 276 GLU A CA 1
ATOM 2064 C C . GLU A 1 276 ? 1.369 8.004 12.661 1.00 93.00 276 GLU A C 1
ATOM 2066 O O . GLU A 1 276 ? 1.288 8.119 11.441 1.00 93.00 276 GLU A O 1
ATOM 2071 N N . LYS A 1 277 ? 2.498 7.624 13.268 1.00 93.44 277 LYS A N 1
ATOM 2072 C CA . LYS A 1 277 ? 3.719 7.284 12.537 1.00 93.44 277 LYS A CA 1
ATOM 2073 C C . LYS A 1 277 ? 3.523 6.063 11.637 1.00 93.44 277 LYS A C 1
ATOM 2075 O O . LYS A 1 277 ? 4.012 6.073 10.509 1.00 93.44 277 LYS A O 1
ATOM 2080 N N . ALA A 1 278 ? 2.820 5.034 12.109 1.00 94.94 278 ALA A N 1
ATOM 2081 C CA . ALA A 1 278 ? 2.529 3.848 11.310 1.00 94.94 278 ALA A CA 1
ATOM 2082 C C . ALA A 1 278 ? 1.595 4.170 10.133 1.00 94.94 278 ALA A C 1
ATOM 2084 O O . ALA A 1 278 ? 1.847 3.726 9.019 1.00 94.94 278 ALA A O 1
ATOM 2085 N N . ILE A 1 279 ? 0.555 4.985 10.343 1.00 95.19 279 ILE A N 1
ATOM 2086 C CA . ILE A 1 279 ? -0.350 5.438 9.272 1.00 95.19 279 ILE A CA 1
ATOM 2087 C C . ILE A 1 279 ? 0.388 6.346 8.277 1.00 95.19 279 ILE A C 1
ATOM 2089 O O . ILE A 1 279 ? 0.264 6.165 7.068 1.00 95.19 279 ILE A O 1
ATOM 2093 N N . ALA A 1 280 ? 1.215 7.277 8.761 1.00 93.69 280 ALA A N 1
ATOM 2094 C CA . ALA A 1 280 ? 1.991 8.195 7.925 1.00 93.69 280 ALA A CA 1
ATOM 2095 C C . ALA A 1 280 ? 3.031 7.485 7.045 1.00 93.69 280 ALA A C 1
ATOM 2097 O O . ALA A 1 280 ? 3.503 8.074 6.077 1.00 93.69 280 ALA A O 1
ATOM 2098 N N . ARG A 1 281 ? 3.371 6.227 7.353 1.00 91.88 281 ARG A N 1
ATOM 2099 C CA . ARG A 1 281 ? 4.203 5.370 6.500 1.00 91.88 281 ARG A CA 1
ATOM 2100 C C . ARG A 1 281 ? 3.494 4.933 5.210 1.00 91.88 281 ARG A C 1
ATOM 2102 O O . ARG A 1 281 ? 4.147 4.404 4.317 1.00 91.88 281 ARG A O 1
ATOM 2109 N N . HIS A 1 282 ? 2.183 5.158 5.103 1.00 89.00 282 HIS A N 1
ATOM 2110 C CA . HIS A 1 282 ? 1.303 4.785 3.991 1.00 89.00 282 HIS A CA 1
ATOM 2111 C C . HIS A 1 282 ? 1.075 3.273 3.808 1.00 89.00 282 HIS A C 1
ATOM 2113 O O . HIS A 1 282 ? -0.070 2.852 3.629 1.00 89.00 282 HIS A O 1
ATOM 2119 N N . SER A 1 283 ? 2.133 2.459 3.862 1.00 91.38 283 SER A N 1
ATOM 2120 C CA . SER A 1 283 ? 2.057 0.996 3.780 1.00 91.38 283 SER A CA 1
ATOM 2121 C C . SER A 1 283 ? 3.209 0.298 4.521 1.00 91.38 283 SER A C 1
ATOM 2123 O O . SER A 1 283 ? 4.229 0.921 4.833 1.00 91.38 283 SER A O 1
ATOM 2125 N N . HIS A 1 284 ? 3.039 -0.999 4.790 1.00 93.12 284 HIS A N 1
ATOM 2126 C CA . HIS A 1 284 ? 3.997 -1.876 5.482 1.00 93.12 284 HIS A CA 1
ATOM 2127 C C . HIS A 1 284 ? 4.390 -3.062 4.588 1.00 93.12 284 HIS A C 1
ATOM 2129 O O . HIS A 1 284 ? 3.852 -4.161 4.751 1.00 93.12 284 HIS A O 1
ATOM 2135 N N . PRO A 1 285 ? 5.292 -2.852 3.612 1.00 89.50 285 PRO A N 1
ATOM 2136 C CA . PRO A 1 285 ? 5.633 -3.864 2.613 1.00 89.50 285 PRO A CA 1
ATOM 2137 C C . PRO A 1 285 ? 6.424 -5.052 3.178 1.00 89.50 285 PRO A C 1
ATOM 2139 O O . PRO A 1 285 ? 6.574 -6.068 2.507 1.00 89.50 285 PRO A O 1
ATOM 2142 N N . GLU A 1 286 ? 6.895 -4.984 4.427 1.00 88.81 286 GLU A N 1
ATOM 2143 C CA . GLU A 1 286 ? 7.476 -6.139 5.124 1.00 88.81 286 GLU A CA 1
ATOM 2144 C C . GLU A 1 286 ? 6.518 -7.334 5.177 1.00 88.81 286 GLU A C 1
ATOM 2146 O O . GLU A 1 286 ? 6.962 -8.482 5.189 1.00 88.81 286 GLU A O 1
ATOM 2151 N N . ARG A 1 287 ? 5.206 -7.068 5.158 1.00 89.25 287 ARG A N 1
ATOM 2152 C CA . ARG A 1 287 ? 4.173 -8.101 5.059 1.00 89.25 287 ARG A CA 1
ATOM 2153 C C . ARG A 1 287 ? 4.241 -8.877 3.762 1.00 89.25 287 ARG A C 1
ATOM 2155 O O . ARG A 1 287 ? 4.081 -10.087 3.795 1.00 89.25 287 ARG A O 1
ATOM 2162 N N . GLU A 1 288 ? 4.467 -8.203 2.640 1.00 83.62 288 GLU A N 1
ATOM 2163 C CA . GLU A 1 288 ? 4.480 -8.845 1.324 1.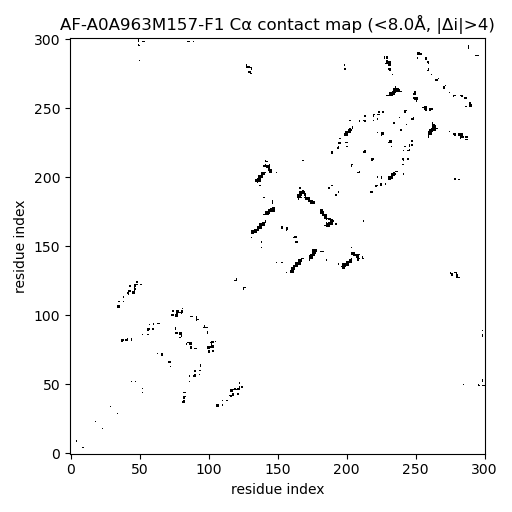00 83.62 288 GLU A CA 1
ATOM 2164 C C . GLU A 1 288 ? 5.595 -9.892 1.273 1.00 83.62 288 GLU A C 1
ATOM 2166 O O . GLU A 1 288 ? 5.350 -11.055 0.963 1.00 83.62 288 GLU A O 1
ATOM 2171 N N . ALA A 1 289 ? 6.799 -9.516 1.714 1.00 73.88 289 ALA A N 1
ATOM 2172 C CA . ALA A 1 289 ? 7.934 -10.431 1.781 1.00 73.88 289 ALA A CA 1
ATOM 2173 C C . ALA A 1 289 ? 7.683 -11.616 2.734 1.00 73.88 289 ALA A C 1
ATOM 2175 O O . ALA A 1 289 ? 7.980 -12.762 2.393 1.00 73.88 289 ALA A O 1
ATOM 2176 N N . ALA A 1 290 ? 7.120 -11.352 3.919 1.00 73.88 290 ALA A N 1
ATOM 2177 C CA . ALA A 1 290 ? 6.922 -12.368 4.950 1.00 73.88 290 ALA A CA 1
ATOM 2178 C C . ALA A 1 290 ? 5.748 -13.324 4.669 1.00 73.88 290 ALA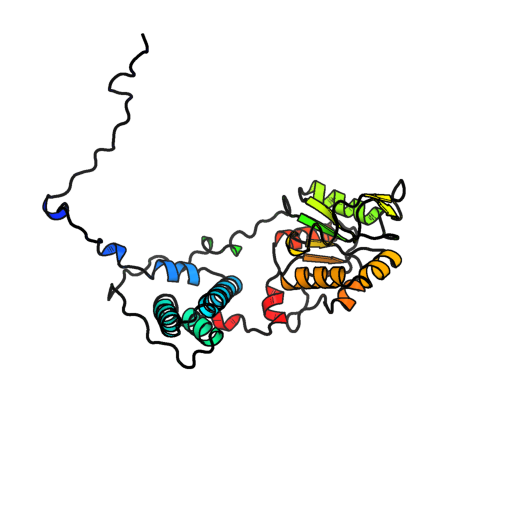 A C 1
ATOM 2180 O O . ALA A 1 290 ? 5.816 -14.495 5.037 1.00 73.88 290 ALA A O 1
ATOM 2181 N N . ILE A 1 291 ? 4.673 -12.841 4.038 1.00 66.88 291 ILE A N 1
ATOM 2182 C CA . ILE A 1 291 ? 3.468 -13.632 3.738 1.00 66.88 291 ILE A CA 1
ATOM 2183 C C . ILE A 1 291 ? 3.666 -14.451 2.466 1.00 66.88 291 ILE A C 1
ATOM 2185 O O . ILE A 1 291 ? 3.268 -15.612 2.419 1.00 66.88 291 ILE A O 1
ATOM 2189 N N . GLU A 1 292 ? 4.286 -13.870 1.438 1.00 65.19 292 GLU A N 1
ATOM 2190 C CA . GLU A 1 292 ? 4.486 -14.565 0.166 1.00 65.19 292 GLU A CA 1
ATOM 2191 C C . GLU A 1 292 ? 5.749 -15.448 0.166 1.00 65.19 292 GLU A C 1
ATOM 2193 O O . GLU A 1 292 ? 5.949 -16.234 -0.759 1.00 65.19 292 GLU A O 1
ATOM 2198 N N . GLY A 1 293 ? 6.588 -15.358 1.210 1.00 56.94 293 GLY A N 1
ATOM 2199 C CA . GLY A 1 293 ? 7.782 -16.193 1.380 1.00 56.94 293 GLY A CA 1
ATOM 2200 C C . GLY A 1 293 ? 8.882 -15.896 0.360 1.00 56.94 293 GLY A C 1
ATOM 2201 O O . GLY A 1 293 ? 9.615 -16.800 -0.043 1.00 56.94 293 GLY A O 1
ATOM 2202 N N . ILE A 1 294 ? 8.973 -14.647 -0.098 1.00 55.72 294 ILE A N 1
ATOM 2203 C CA . ILE A 1 294 ? 9.796 -14.273 -1.249 1.00 55.72 294 ILE A CA 1
ATOM 2204 C C . ILE A 1 294 ? 11.069 -13.564 -0.787 1.00 55.72 294 ILE A C 1
ATOM 2206 O O . ILE A 1 294 ? 11.026 -12.572 -0.060 1.00 55.72 294 ILE A O 1
ATOM 2210 N N . ASP A 1 295 ? 12.210 -14.062 -1.264 1.00 55.47 295 ASP A N 1
ATOM 2211 C CA . ASP A 1 295 ? 13.522 -13.471 -1.028 1.00 55.47 295 ASP A CA 1
ATOM 2212 C C . ASP A 1 295 ? 13.661 -12.100 -1.716 1.00 55.47 295 ASP A C 1
ATOM 2214 O O . ASP A 1 295 ? 13.902 -11.990 -2.922 1.00 55.47 295 ASP A O 1
ATOM 2218 N N . ALA A 1 296 ? 13.533 -11.031 -0.928 1.00 50.34 296 ALA A N 1
ATOM 2219 C CA . ALA A 1 296 ? 13.728 -9.654 -1.377 1.00 50.34 296 ALA A CA 1
ATOM 2220 C C . ALA A 1 296 ? 15.150 -9.384 -1.920 1.00 50.34 296 ALA A C 1
ATOM 2222 O O . ALA A 1 296 ? 15.347 -8.403 -2.642 1.00 50.34 296 ALA A O 1
ATOM 2223 N N . ALA A 1 297 ? 16.138 -10.237 -1.616 1.00 53.97 297 ALA A N 1
ATOM 2224 C CA . ALA A 1 297 ? 17.508 -10.092 -2.103 1.00 53.97 297 ALA A CA 1
ATOM 2225 C C . ALA A 1 297 ? 17.674 -10.482 -3.582 1.00 53.97 297 ALA A C 1
ATOM 2227 O O . ALA A 1 297 ? 18.623 -10.028 -4.222 1.00 53.97 297 ALA A O 1
ATOM 2228 N N . ALA A 1 298 ? 16.741 -11.247 -4.164 1.00 57.12 298 ALA A N 1
ATOM 2229 C CA . ALA A 1 298 ? 16.841 -11.724 -5.548 1.00 57.12 298 ALA A CA 1
ATOM 2230 C C . ALA A 1 298 ? 16.840 -10.591 -6.600 1.00 57.12 298 ALA A C 1
ATOM 2232 O O . ALA A 1 298 ? 17.353 -10.765 -7.703 1.00 57.12 298 ALA A O 1
ATOM 2233 N N . LEU A 1 299 ? 16.304 -9.413 -6.255 1.00 57.88 299 LEU A N 1
ATOM 2234 C CA . LEU A 1 299 ? 16.240 -8.226 -7.124 1.00 57.88 299 LEU A CA 1
ATOM 2235 C C . LEU A 1 299 ? 17.263 -7.135 -6.754 1.00 57.88 299 LEU A C 1
ATOM 2237 O O . LEU A 1 299 ? 17.220 -6.033 -7.311 1.00 57.88 299 LEU A O 1
ATOM 2241 N N . ALA A 1 300 ? 18.164 -7.415 -5.806 1.00 52.53 300 ALA A N 1
ATOM 2242 C CA . ALA A 1 300 ? 19.152 -6.461 -5.297 1.00 52.53 300 ALA A CA 1
ATOM 2243 C C . ALA A 1 300 ? 20.459 -6.400 -6.117 1.00 52.53 300 ALA A C 1
ATOM 2245 O O . ALA A 1 300 ? 21.377 -5.678 -5.721 1.00 52.53 300 ALA A O 1
ATOM 2246 N N . GLY A 1 301 ? 20.529 -7.135 -7.235 1.00 42.50 301 GLY A N 1
ATOM 2247 C CA . GLY A 1 301 ? 21.636 -7.095 -8.201 1.00 42.50 301 GLY A CA 1
ATOM 2248 C C . GLY A 1 301 ? 21.861 -5.721 -8.821 1.00 42.50 301 GLY A C 1
ATOM 2249 O O . GLY A 1 301 ? 20.868 -4.971 -8.998 1.00 42.50 301 GLY A O 1
#

pLDDT: mean 90.24, std 11.25, range [42.5, 98.69]

Foldseek 3Di:
DDDDDPPVPDDDDDDDDDDDVVVVPPDPDDPPLVLPDAQVLLQLLLQEALLVVVVVLVVLLVVVVPPPDVVVNLVVLLQCVSNPVLSSVSNCVSNVNPDRHHHDDGPDPDHDDDPHRYDNVSYCLSCLFQAQAAFEEEEEDAAQFAPVVSVVLCVVSVVSNYHYFYEYQDFDWHQHPPDVVRIDGHRYYCVRDPLVSGQEYEYTHGPVSLVVLLVDVSSLVSVLVCVVQQGAYDELAQDRVSCVSNVHDCAFAVHGGQLRDHHNADPDPVSSSSNGRSSSSSGRCVNVCRVVVDDSCSSVD

Sequence (301 aa):
CPFQAGAGQGFATVAARLKSREEQAKVRGKPEKFADHYTQATLFFESQTAVERRHIVDAFCFELGKVTVPAIRERMVSSLRNVSDALAQAVADGLGMKTLPPPMPRVLSRPAKPEITRSPSLSLTARPGRTIRGSRIALLAADGMDGARLQAVRRRFTDAGAMARVIAPRLGTIDAAGVDPGTIEVDATLDGEPGFLFDAVVLPQGDAAIESLGRNPRVIELIKDMHRHGKTIVSFAKRHPLLERADISAQLPGAGADPGVLVGLGDRKADIDAIEKAIARHSHPEREAAIEGIDAAALAG